Protein AF-F2UJ84-F1 (afdb_monomer)

Secondary structure (DSSP, 8-state):
---------GGGS---S--GGGSPTT--EEEEEEEEEEETTEEEEEEEEEEEEESSEEEEEESSTTSPEEEEEGGGEEEEEEEEETTTTEEEEEEEES-EEEE-GGG-----EEE--SS-EEEEEEESSS-HHHHHHHHHHHHHHHTT--HHHHHHHHHHHHHHHHHHPPP-GGG----------TTSSTTSTT--

Radius of gyration: 22.19 Å; Cα contacts (8 Å, |Δi|>4): 294; chains: 1; bounding box: 46×63×64 Å

Solvent-accessible surface area (backbone atoms only — not comparable to full-atom values): 11654 Å² total; per-residue (Å²): 135,85,80,78,78,76,68,81,68,77,84,70,62,82,78,64,86,75,53,80,85,76,50,65,86,94,56,48,79,76,52,74,43,52,25,34,40,26,46,73,97,37,73,90,59,61,44,54,26,34,39,37,43,38,64,60,30,45,32,38,40,45,70,53,46,79,45,43,29,40,35,36,39,32,71,42,44,76,51,79,42,84,37,74,42,79,90,77,72,44,51,21,35,33,41,31,25,47,38,37,35,40,37,46,42,66,71,40,96,62,86,70,45,76,46,67,57,96,57,70,47,51,36,37,38,29,48,74,83,56,58,50,81,68,53,49,59,56,52,49,55,43,31,57,36,42,51,99,52,54,71,70,57,24,52,54,47,49,50,52,54,48,51,56,52,57,73,69,60,76,87,60,76,86,72,63,67,86,78,71,80,78,77,78,73,88,71,72,71,77,69,63,79,77,74,124

Foldseek 3Di:
DDDPPPPPPPVPPLPQLDDPVPDPPPKDWQDKFWKWKAWVVRNVDTFTFMWIDILQWIWTGGPDLQFFIKTGGLLFWPDKAWDADPVVRFTWIKIWGQWMWTHCRNPDHDDIDIDGDPGITIMTMGTDPDHNVVVRVSSVQSSVLNPPDDPVSSVVSSVVSVVVSVVPDDDDPVPDDPPDDPPPPPPDPVVVVPPD

InterPro domains:
  IPR057496 FAN-like, N-terminal PH domain [PF25400] (10-157)

pLDDT: mean 84.5, std 18.0, range [31.81, 97.62]

Mean predicted aligned error: 10.02 Å

Structure (mmCIF, N/CA/C/O backbone):
data_AF-F2UJ84-F1
#
_entry.id   AF-F2UJ84-F1
#
loop_
_atom_site.group_PDB
_atom_site.id
_atom_site.type_symbol
_atom_site.label_atom_id
_atom_site.label_alt_id
_atom_site.label_comp_id
_atom_site.label_asym_id
_atom_site.label_entity_id
_atom_site.label_seq_id
_atom_site.pdbx_PDB_ins_code
_atom_site.Cartn_x
_atom_site.Cartn_y
_atom_site.Cartn_z
_atom_site.occupancy
_atom_site.B_iso_or_equiv
_atom_site.auth_seq_id
_atom_site.auth_comp_id
_atom_site.auth_asym_id
_atom_site.auth_atom_id
_atom_site.pdbx_PDB_model_num
ATOM 1 N N . MET A 1 1 ? -6.111 -29.209 -46.367 1.00 35.00 1 MET A N 1
ATOM 2 C CA . MET A 1 1 ? -5.655 -27.851 -46.009 1.00 35.00 1 MET A CA 1
ATOM 3 C C . MET A 1 1 ? -6.206 -27.536 -44.634 1.00 35.00 1 MET A C 1
ATOM 5 O O . MET A 1 1 ? -7.414 -27.594 -44.452 1.00 35.00 1 MET A O 1
ATOM 9 N N . ALA A 1 2 ? -5.310 -27.391 -43.661 1.00 32.34 2 ALA A N 1
ATOM 10 C CA . ALA A 1 2 ? -5.631 -27.344 -42.242 1.00 32.34 2 ALA A CA 1
ATOM 11 C C . ALA A 1 2 ? -6.245 -25.988 -41.875 1.00 32.34 2 ALA A C 1
ATOM 13 O O . ALA A 1 2 ? -5.565 -24.965 -41.910 1.00 32.34 2 ALA A O 1
ATOM 14 N N . PHE A 1 3 ? -7.529 -25.999 -41.522 1.00 31.81 3 PHE A N 1
ATOM 15 C CA . PHE A 1 3 ? -8.123 -24.932 -40.732 1.00 31.81 3 PHE A CA 1
ATOM 16 C C . PHE A 1 3 ? -7.475 -25.006 -39.350 1.00 31.81 3 PHE A C 1
ATOM 18 O O . PHE A 1 3 ? -7.691 -25.951 -38.595 1.00 31.81 3 PHE A O 1
ATOM 25 N N . LEU A 1 4 ? -6.589 -24.052 -39.073 1.00 34.50 4 LEU A N 1
ATOM 26 C CA . LEU A 1 4 ? -6.082 -23.802 -37.735 1.00 34.50 4 LEU A CA 1
ATOM 27 C C . LEU A 1 4 ? -7.265 -23.328 -36.892 1.00 34.50 4 LEU A C 1
ATOM 29 O O . LEU A 1 4 ? -7.582 -22.138 -36.879 1.00 34.50 4 LEU A O 1
ATOM 33 N N . ASP A 1 5 ? -7.908 -24.267 -36.202 1.00 34.06 5 ASP A N 1
ATOM 34 C CA . ASP A 1 5 ? -8.710 -23.975 -35.023 1.00 34.06 5 ASP A CA 1
ATOM 35 C C . ASP A 1 5 ? -7.794 -23.239 -34.042 1.00 34.06 5 ASP A C 1
ATOM 37 O O . ASP A 1 5 ? -6.987 -23.835 -33.322 1.00 34.06 5 ASP A O 1
ATOM 41 N N . ARG A 1 6 ? -7.873 -21.905 -34.053 1.00 35.75 6 ARG A N 1
ATOM 42 C CA . ARG A 1 6 ? -7.381 -21.082 -32.955 1.00 35.75 6 ARG A CA 1
ATOM 43 C C . ARG A 1 6 ? -8.235 -21.434 -31.746 1.00 35.75 6 ARG A C 1
ATOM 45 O O . ARG A 1 6 ? -9.264 -20.816 -31.497 1.00 35.75 6 ARG A O 1
ATOM 52 N N . VAL A 1 7 ? -7.786 -22.437 -30.998 1.00 40.66 7 VAL A N 1
ATOM 53 C CA . VAL A 1 7 ? -8.097 -22.560 -29.576 1.00 40.66 7 VAL A CA 1
ATOM 54 C C . VAL A 1 7 ? -7.829 -21.179 -28.969 1.00 40.66 7 VAL A C 1
ATOM 56 O O . VAL A 1 7 ? -6.725 -20.661 -29.175 1.00 40.66 7 VAL A O 1
ATOM 59 N N . PRO A 1 8 ? -8.800 -20.545 -28.287 1.00 36.53 8 PRO A N 1
ATOM 60 C CA . PRO A 1 8 ? -8.544 -19.307 -27.574 1.00 36.53 8 PRO A CA 1
ATOM 61 C C . PRO A 1 8 ? -7.382 -19.565 -26.624 1.00 36.53 8 PRO A C 1
ATOM 63 O O . PRO A 1 8 ? -7.443 -20.434 -25.753 1.00 36.53 8 PRO A O 1
ATOM 66 N N . ASP A 1 9 ? -6.275 -18.872 -26.857 1.00 35.00 9 ASP A N 1
ATOM 67 C CA . ASP A 1 9 ? -5.093 -18.993 -26.032 1.00 35.00 9 ASP A CA 1
ATOM 68 C C . ASP A 1 9 ? -5.412 -18.391 -24.659 1.00 35.00 9 ASP A C 1
ATOM 70 O O . ASP A 1 9 ? -5.239 -17.196 -24.424 1.00 35.00 9 ASP A O 1
ATOM 74 N N . HIS A 1 10 ? -5.891 -19.219 -23.726 1.00 43.78 10 HIS A N 1
ATOM 75 C CA . HIS A 1 10 ? -6.105 -18.839 -22.324 1.00 43.78 10 HIS A CA 1
ATOM 76 C C . HIS A 1 10 ? -4.801 -18.407 -21.615 1.00 43.78 10 HIS A C 1
ATOM 78 O O . HIS A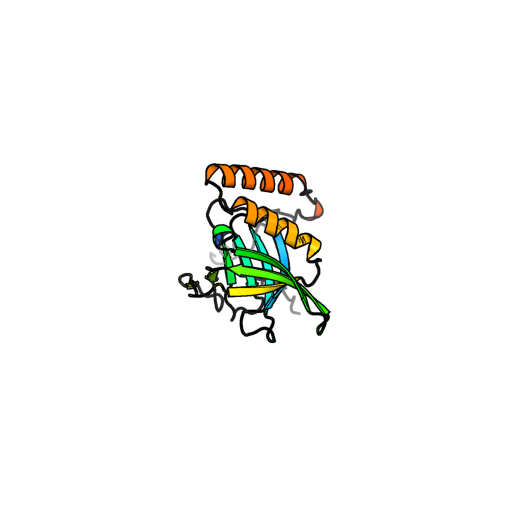 1 10 ? -4.825 -18.067 -20.435 1.00 43.78 10 HIS A O 1
ATOM 84 N N . ARG A 1 11 ? -3.659 -18.375 -22.318 1.00 39.44 11 ARG A N 1
ATOM 85 C CA . ARG A 1 11 ? -2.368 -17.875 -21.826 1.00 39.44 11 ARG A CA 1
ATOM 86 C C . ARG A 1 11 ? -2.263 -16.343 -21.795 1.00 39.44 11 ARG A C 1
ATOM 88 O O . ARG A 1 11 ? -1.230 -15.836 -21.373 1.00 39.44 11 ARG A O 1
ATOM 95 N N . ASN A 1 12 ? -3.305 -15.605 -22.198 1.00 36.16 12 ASN A N 1
ATOM 96 C CA . ASN A 1 12 ? -3.322 -14.132 -22.195 1.00 36.16 12 ASN A CA 1
ATOM 97 C C . ASN A 1 12 ? -4.310 -13.476 -21.215 1.00 36.16 12 ASN A C 1
ATOM 99 O O . ASN A 1 12 ? -4.516 -12.264 -21.266 1.00 36.16 12 ASN A O 1
ATOM 103 N N . LEU A 1 13 ? -4.859 -14.217 -20.249 1.00 44.28 13 LEU A N 1
ATOM 104 C CA . LEU A 1 13 ? -5.284 -13.577 -19.005 1.00 44.28 13 LEU A CA 1
ATOM 105 C C . LEU A 1 13 ? -4.006 -13.337 -18.209 1.00 44.28 13 LEU A C 1
ATOM 107 O O . LEU A 1 13 ? -3.402 -14.290 -17.730 1.00 44.28 13 LEU A O 1
ATOM 111 N N . ARG A 1 14 ? -3.557 -12.081 -18.108 1.00 49.41 14 ARG A N 1
ATOM 112 C CA . ARG A 1 14 ? -2.489 -11.678 -17.182 1.00 49.41 14 ARG A CA 1
ATOM 113 C C . ARG A 1 14 ? -2.872 -12.181 -15.788 1.00 49.41 14 ARG A C 1
ATOM 115 O O . ARG A 1 14 ? -3.638 -11.518 -15.094 1.00 49.41 14 ARG A O 1
ATOM 122 N N . THR A 1 15 ? -2.398 -13.363 -15.402 1.00 60.00 15 THR A N 1
ATOM 123 C CA . THR A 1 15 ? -2.727 -14.022 -14.138 1.00 60.00 15 THR A CA 1
ATOM 124 C C . THR A 1 15 ? -2.080 -13.236 -13.010 1.00 60.00 15 THR A C 1
ATOM 126 O O . THR A 1 15 ? -0.964 -13.523 -12.577 1.00 60.00 15 THR A O 1
ATOM 129 N N . GLN A 1 16 ? -2.760 -12.178 -12.570 1.00 71.88 16 GLN A N 1
ATOM 130 C CA . GLN A 1 16 ? -2.444 -11.506 -11.319 1.00 71.88 16 GLN A CA 1
ATOM 131 C C . GLN A 1 16 ? -2.571 -12.543 -10.206 1.00 71.88 16 GLN A C 1
ATOM 133 O O . GLN A 1 16 ? -3.539 -13.307 -10.166 1.00 71.88 16 GLN A O 1
ATOM 138 N N . ARG A 1 17 ? -1.563 -12.625 -9.333 1.00 88.19 17 ARG A N 1
ATOM 139 C CA . ARG A 1 17 ? -1.594 -13.594 -8.231 1.00 88.19 17 ARG A CA 1
ATOM 140 C C . ARG A 1 17 ? -2.524 -13.118 -7.132 1.00 88.19 17 ARG A C 1
ATOM 142 O O . ARG A 1 17 ? -3.083 -13.956 -6.420 1.00 88.19 17 ARG A O 1
ATOM 149 N N . PHE A 1 18 ? -2.666 -11.806 -6.980 1.00 88.12 18 PHE A N 1
ATOM 150 C CA . PHE A 1 18 ? -3.635 -11.223 -6.076 1.00 88.12 18 PHE A CA 1
ATOM 151 C C . PHE A 1 18 ? -5.071 -11.574 -6.488 1.00 88.12 18 PHE A C 1
ATOM 153 O O . PHE A 1 18 ? -5.459 -11.447 -7.645 1.00 88.12 18 PHE A O 1
ATOM 160 N N . SER A 1 19 ? -5.865 -11.990 -5.507 1.00 87.50 19 SER A N 1
ATOM 161 C CA . SER A 1 19 ? -7.304 -12.209 -5.617 1.00 87.50 19 SER A CA 1
ATOM 162 C C . SER A 1 19 ? -7.959 -11.578 -4.396 1.00 87.50 19 SER A C 1
ATOM 164 O O . SER A 1 19 ? -7.352 -11.565 -3.326 1.00 87.50 19 SER A O 1
ATOM 166 N N . LEU A 1 20 ? -9.204 -11.115 -4.530 1.00 88.75 20 LEU A N 1
ATOM 167 C CA . LEU A 1 20 ? -9.989 -10.597 -3.403 1.00 88.75 20 LEU A CA 1
ATOM 168 C C . LEU A 1 20 ? -10.155 -11.636 -2.281 1.00 88.75 20 LEU A C 1
ATOM 170 O O . LEU A 1 20 ? -10.323 -11.268 -1.128 1.00 88.75 20 LEU A O 1
ATOM 174 N N . LEU A 1 21 ? -9.999 -12.926 -2.595 1.00 87.62 21 LEU A N 1
ATOM 175 C CA . LEU A 1 21 ? -9.989 -14.021 -1.619 1.00 87.62 21 LEU A CA 1
ATOM 176 C C . LEU A 1 21 ? -8.787 -13.995 -0.659 1.00 87.62 21 LEU A C 1
ATOM 178 O O . LEU A 1 21 ? -8.762 -14.749 0.308 1.00 87.62 21 LEU A O 1
ATOM 182 N N . LEU A 1 22 ? -7.763 -13.186 -0.947 1.00 86.62 22 LEU A N 1
ATOM 183 C CA . LEU A 1 22 ? -6.615 -12.986 -0.059 1.00 86.62 22 LEU A CA 1
ATOM 184 C C . LEU A 1 22 ? -6.858 -11.882 0.974 1.00 86.62 22 LEU A C 1
ATOM 186 O O . LEU A 1 22 ? -6.044 -11.725 1.884 1.00 86.62 22 LEU A O 1
ATOM 190 N N . LEU A 1 23 ? -7.928 -11.100 0.820 1.00 88.56 23 LEU A N 1
ATOM 191 C CA . LEU A 1 23 ? -8.281 -10.061 1.773 1.00 88.56 23 LEU A CA 1
ATOM 192 C C . LEU A 1 23 ? -9.041 -10.647 2.972 1.00 88.56 23 LEU A C 1
ATOM 194 O O . LEU A 1 23 ? -9.660 -11.709 2.855 1.00 88.56 23 LEU A O 1
ATOM 198 N N . PRO A 1 24 ? -9.008 -9.968 4.133 1.00 84.50 24 PRO A N 1
ATOM 199 C CA . PRO A 1 24 ? -9.914 -10.274 5.232 1.00 84.50 24 PRO A CA 1
ATOM 200 C C . PRO A 1 24 ? -11.382 -10.248 4.787 1.00 84.50 24 PRO A C 1
ATOM 202 O O . PRO A 1 24 ? -11.744 -9.572 3.824 1.00 84.50 24 PRO A O 1
ATOM 205 N N . HIS A 1 25 ? -12.235 -10.979 5.510 1.00 80.69 25 HIS A N 1
ATOM 206 C CA . HIS A 1 25 ? -13.677 -10.940 5.270 1.00 80.69 25 HIS A CA 1
ATOM 207 C C . HIS A 1 25 ? -14.201 -9.503 5.384 1.00 80.69 25 HIS A C 1
ATOM 209 O O . HIS A 1 25 ? -13.733 -8.748 6.237 1.00 80.69 25 HIS A O 1
ATOM 215 N N . ASP A 1 26 ? -15.138 -9.150 4.506 1.00 82.12 26 ASP A N 1
ATOM 216 C CA . ASP A 1 26 ? -15.744 -7.817 4.397 1.00 82.12 26 ASP A CA 1
ATOM 217 C C . ASP A 1 26 ? -14.764 -6.656 4.144 1.00 82.12 26 ASP A C 1
ATOM 219 O O . ASP A 1 26 ? -15.121 -5.490 4.317 1.00 82.12 26 ASP A O 1
ATOM 223 N N . ASP A 1 27 ? -13.531 -6.938 3.711 1.00 91.19 27 ASP A N 1
ATOM 224 C CA . ASP A 1 27 ? -12.603 -5.883 3.319 1.00 91.19 27 ASP A CA 1
ATOM 225 C C . ASP A 1 27 ? -12.948 -5.326 1.931 1.00 91.19 27 ASP A C 1
ATOM 227 O O . ASP A 1 27 ? -13.427 -6.027 1.035 1.00 91.19 27 ASP A O 1
ATOM 231 N N . VAL A 1 28 ? -12.669 -4.040 1.742 1.00 93.50 28 VAL A N 1
ATOM 232 C CA . VAL A 1 28 ? -12.980 -3.323 0.506 1.00 93.50 28 VAL A CA 1
ATOM 233 C C . VAL A 1 28 ? -11.696 -3.091 -0.269 1.00 93.50 28 VAL A C 1
ATOM 235 O O . VAL A 1 28 ? -10.756 -2.476 0.230 1.00 93.50 28 VAL A O 1
ATOM 238 N N . TYR A 1 29 ? -11.672 -3.551 -1.516 1.00 94.81 29 TYR A N 1
ATOM 239 C CA . TYR A 1 29 ? -10.660 -3.172 -2.495 1.00 94.81 29 TYR A CA 1
ATOM 240 C C . TYR A 1 29 ? -11.091 -1.885 -3.210 1.00 94.81 29 TYR A C 1
ATOM 242 O O . TYR A 1 29 ? -12.221 -1.803 -3.690 1.00 94.81 29 TYR A O 1
ATOM 250 N N . PHE A 1 30 ? -10.196 -0.897 -3.285 1.00 93.50 30 PHE A N 1
ATOM 251 C CA . PHE A 1 30 ? -10.470 0.398 -3.915 1.00 93.50 30 PHE A CA 1
ATOM 252 C C . PHE A 1 30 ? -9.904 0.476 -5.332 1.00 93.50 30 PHE A C 1
ATOM 254 O O . PHE A 1 30 ? -10.625 0.710 -6.294 1.00 93.50 30 PHE A O 1
ATOM 261 N N . GLU A 1 31 ? -8.589 0.321 -5.465 1.00 92.25 31 GLU A N 1
ATOM 262 C CA . GLU A 1 31 ? -7.879 0.632 -6.706 1.00 92.25 31 GLU A CA 1
ATOM 263 C C . GLU A 1 31 ? -6.471 0.031 -6.710 1.00 92.25 31 GLU A C 1
ATOM 265 O O . GLU A 1 31 ? -5.990 -0.508 -5.704 1.00 92.25 31 GLU A O 1
ATOM 270 N N . ASP A 1 32 ? -5.806 0.072 -7.864 1.00 93.88 32 ASP A N 1
ATOM 271 C CA . ASP A 1 32 ? -4.432 -0.381 -7.998 1.00 93.88 32 ASP A CA 1
ATOM 272 C C . ASP A 1 32 ? -3.544 0.489 -8.883 1.00 93.88 32 ASP A C 1
ATOM 274 O O . ASP A 1 32 ? -3.978 1.151 -9.818 1.00 93.88 32 ASP A O 1
ATOM 278 N N . TYR A 1 33 ? -2.247 0.433 -8.587 1.00 95.06 33 TYR A N 1
ATOM 279 C CA . TYR A 1 33 ? -1.225 1.235 -9.246 1.00 95.06 33 TYR A CA 1
ATOM 280 C C . TYR A 1 33 ? -0.025 0.364 -9.588 1.00 95.06 33 TYR A C 1
ATOM 282 O O . TYR A 1 33 ? 0.431 -0.421 -8.758 1.00 95.06 33 TYR A O 1
ATOM 290 N N . SER A 1 34 ? 0.515 0.494 -10.798 1.00 95.25 34 SER A N 1
ATOM 291 C CA . SER A 1 34 ? 1.833 -0.074 -11.109 1.00 95.25 34 SER A CA 1
ATOM 292 C C . SER A 1 34 ? 2.899 0.705 -10.347 1.00 95.25 34 SER A C 1
ATOM 294 O O . SER A 1 34 ? 2.866 1.937 -10.347 1.00 95.25 34 SER A O 1
ATOM 296 N N . ALA A 1 35 ? 3.813 0.005 -9.681 1.00 96.19 35 ALA A N 1
ATOM 297 C CA . ALA A 1 35 ? 4.846 0.632 -8.871 1.00 96.19 35 ALA A CA 1
ATOM 298 C C . ALA A 1 3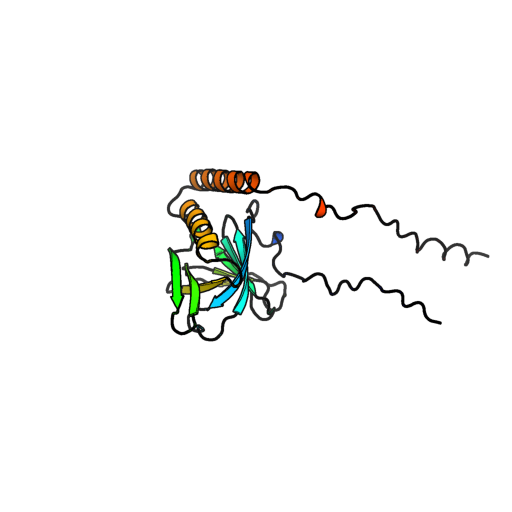5 ? 6.073 -0.266 -8.700 1.00 96.19 35 ALA A C 1
ATOM 300 O O . ALA A 1 35 ? 5.987 -1.492 -8.782 1.00 96.19 35 ALA A O 1
ATOM 301 N N . ASN A 1 36 ? 7.192 0.366 -8.366 1.00 96.62 36 ASN A N 1
ATOM 302 C CA . ASN A 1 36 ? 8.397 -0.299 -7.893 1.00 96.62 36 ASN A CA 1
ATOM 303 C C . ASN A 1 36 ? 8.452 -0.254 -6.365 1.00 96.62 36 ASN A C 1
ATOM 305 O O . ASN A 1 36 ? 8.253 0.811 -5.778 1.00 96.62 36 ASN A O 1
ATOM 309 N N . MET A 1 37 ? 8.743 -1.388 -5.727 1.00 97.25 37 MET A N 1
ATOM 310 C CA . MET A 1 37 ? 8.976 -1.481 -4.286 1.00 97.25 37 MET A CA 1
ATOM 311 C C . MET A 1 37 ? 10.472 -1.603 -3.988 1.00 97.25 37 MET A C 1
ATOM 313 O O . MET A 1 37 ? 11.157 -2.462 -4.541 1.00 97.25 37 MET A O 1
ATOM 317 N N . TYR A 1 38 ? 10.946 -0.802 -3.041 1.00 96.38 38 TYR A N 1
ATOM 318 C CA . TYR A 1 38 ? 12.302 -0.804 -2.507 1.00 96.38 38 TYR A CA 1
ATOM 319 C C . TYR A 1 38 ? 12.258 -1.325 -1.073 1.00 96.38 38 TYR A C 1
ATOM 321 O O . TYR A 1 38 ? 11.595 -0.749 -0.203 1.00 96.38 38 TYR A O 1
ATOM 329 N N . ARG A 1 39 ? 12.930 -2.452 -0.834 1.00 94.75 39 ARG A N 1
ATOM 330 C CA . ARG A 1 39 ? 12.954 -3.115 0.476 1.00 94.75 39 ARG A CA 1
ATOM 331 C C . ARG A 1 39 ? 14.055 -2.516 1.355 1.00 94.75 39 ARG A C 1
ATOM 333 O O . ARG A 1 39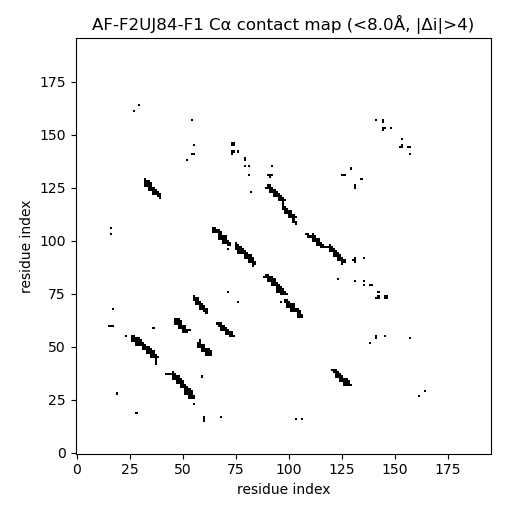 ? 15.090 -2.110 0.820 1.00 94.75 39 ARG A O 1
ATOM 340 N N . PRO A 1 40 ? 13.889 -2.524 2.689 1.00 92.31 40 PRO A N 1
ATOM 341 C CA . PRO A 1 40 ? 14.952 -2.106 3.597 1.00 92.31 40 PRO A CA 1
ATOM 342 C C . PRO A 1 40 ? 16.221 -2.932 3.339 1.00 92.31 40 PRO A C 1
ATOM 344 O O . PRO A 1 40 ? 16.164 -4.159 3.278 1.00 92.31 40 PRO A O 1
ATOM 347 N N . GLY A 1 41 ? 17.355 -2.256 3.147 1.00 90.62 41 GLY A N 1
ATOM 348 C CA . GLY A 1 41 ? 18.647 -2.889 2.845 1.00 90.62 41 GLY A CA 1
ATOM 349 C C . GLY A 1 41 ? 18.858 -3.317 1.385 1.00 90.62 41 GLY A C 1
ATOM 350 O O . GLY A 1 41 ? 19.973 -3.684 1.035 1.00 90.62 41 GLY A O 1
ATOM 351 N N . HIS A 1 42 ? 17.839 -3.225 0.522 1.00 91.62 42 HIS A N 1
ATOM 352 C CA . HIS A 1 42 ? 17.908 -3.577 -0.905 1.00 91.62 42 HIS A CA 1
ATOM 353 C C . HIS A 1 42 ? 17.375 -2.433 -1.784 1.00 91.62 42 HIS A C 1
ATOM 355 O O . HIS A 1 42 ? 16.555 -2.633 -2.678 1.00 91.62 42 HIS A O 1
ATOM 361 N N . GLU A 1 43 ? 17.820 -1.206 -1.512 1.00 87.25 43 GLU A N 1
ATOM 362 C CA . GLU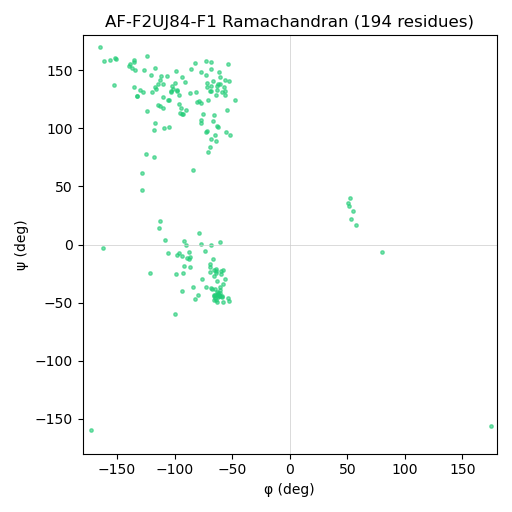 A 1 43 ? 17.344 0.004 -2.205 1.00 87.25 43 GLU A CA 1
ATOM 363 C C . GLU A 1 43 ? 17.797 0.087 -3.675 1.00 87.25 43 GLU A C 1
ATOM 365 O O . GLU A 1 43 ? 17.230 0.844 -4.454 1.00 87.25 43 GLU A O 1
ATOM 370 N N . GLN A 1 44 ? 18.798 -0.698 -4.078 1.00 88.06 44 GLN A N 1
ATOM 371 C CA . GLN A 1 44 ? 19.304 -0.731 -5.457 1.00 88.06 44 GLN A CA 1
ATOM 372 C C . GLN A 1 44 ? 18.576 -1.751 -6.345 1.00 88.06 44 GLN A C 1
ATOM 374 O O . GLN A 1 44 ? 18.735 -1.726 -7.562 1.00 88.06 44 GLN A O 1
ATOM 379 N N . GLU A 1 45 ? 17.764 -2.630 -5.752 1.00 91.94 45 GLU A N 1
ATOM 380 C CA . GLU A 1 45 ? 17.076 -3.729 -6.437 1.00 91.94 45 GLU A CA 1
ATOM 381 C C . GLU A 1 45 ? 15.554 -3.542 -6.326 1.00 91.94 45 GLU A C 1
ATOM 383 O O . GLU A 1 45 ? 14.899 -4.210 -5.512 1.00 91.94 45 GLU A O 1
ATOM 388 N N . PRO A 1 46 ? 14.966 -2.601 -7.093 1.00 94.88 46 PRO A N 1
ATOM 389 C CA . PRO A 1 46 ? 13.527 -2.406 -7.095 1.00 94.88 46 PRO A CA 1
ATOM 390 C C . PRO A 1 46 ? 12.809 -3.649 -7.606 1.00 94.88 46 PRO A C 1
ATOM 392 O O . PRO A 1 46 ? 13.161 -4.219 -8.638 1.00 94.88 46 PRO A O 1
ATOM 395 N N . ILE A 1 47 ? 11.737 -4.017 -6.916 1.00 96.75 47 ILE A N 1
ATOM 396 C CA . ILE A 1 47 ? 10.824 -5.060 -7.369 1.00 96.75 47 ILE A CA 1
ATOM 397 C C . ILE A 1 47 ? 9.677 -4.380 -8.113 1.00 96.75 47 ILE A C 1
ATOM 399 O O . ILE A 1 47 ? 8.932 -3.608 -7.512 1.00 96.75 47 ILE A O 1
ATOM 403 N N . GLU A 1 48 ? 9.519 -4.675 -9.404 1.00 96.62 48 GLU A N 1
ATOM 404 C CA . GLU A 1 48 ? 8.366 -4.225 -10.194 1.00 96.62 48 GLU A CA 1
ATOM 405 C C . GLU A 1 48 ? 7.108 -4.997 -9.765 1.00 96.62 48 GLU A C 1
ATOM 407 O O . GLU A 1 48 ? 7.120 -6.225 -9.619 1.00 96.62 48 GLU A O 1
ATOM 412 N N . GLY A 1 49 ? 5.992 -4.296 -9.588 1.00 95.81 49 GLY A N 1
ATOM 413 C CA . GLY A 1 49 ? 4.730 -4.922 -9.224 1.00 95.81 49 GLY A CA 1
ATOM 414 C C . GLY A 1 49 ? 3.551 -3.966 -9.252 1.00 95.81 49 GLY A C 1
ATOM 415 O O . GLY A 1 49 ? 3.564 -2.923 -9.910 1.00 95.81 49 GLY A O 1
ATOM 416 N N . ARG A 1 50 ? 2.490 -4.353 -8.544 1.00 95.94 50 ARG A N 1
ATOM 417 C CA . ARG A 1 50 ? 1.277 -3.546 -8.406 1.00 95.94 50 ARG A CA 1
ATOM 418 C C . ARG A 1 50 ? 0.914 -3.368 -6.941 1.00 95.94 50 ARG A C 1
ATOM 420 O O . ARG A 1 50 ? 0.843 -4.336 -6.190 1.00 95.94 50 ARG A O 1
ATOM 427 N N . ILE A 1 51 ? 0.643 -2.130 -6.561 1.00 96.62 51 ILE A N 1
ATOM 428 C CA . ILE A 1 51 ? 0.049 -1.766 -5.279 1.00 96.62 51 ILE A CA 1
ATOM 429 C C . ILE A 1 51 ? -1.460 -1.961 -5.393 1.00 96.62 51 ILE A C 1
ATOM 431 O O . ILE A 1 51 ? -2.061 -1.483 -6.350 1.00 96.62 51 ILE A O 1
ATOM 435 N N . LYS A 1 52 ? -2.070 -2.633 -4.423 1.00 96.38 52 LYS A N 1
ATOM 436 C CA . LYS A 1 52 ? -3.515 -2.775 -4.247 1.00 96.38 52 LYS A CA 1
ATOM 437 C C . LYS A 1 52 ? -3.908 -2.023 -2.982 1.00 96.38 52 LYS A C 1
ATOM 439 O O . LYS A 1 52 ? -3.422 -2.337 -1.891 1.00 96.38 52 LYS A O 1
ATOM 444 N N . VAL A 1 53 ? -4.769 -1.027 -3.133 1.00 96.25 53 VAL A N 1
ATOM 445 C CA . VAL A 1 53 ? -5.262 -0.214 -2.022 1.00 96.25 53 VAL A CA 1
ATOM 446 C C . VAL A 1 53 ? -6.528 -0.864 -1.479 1.00 96.25 53 VAL A C 1
ATOM 448 O O . VAL A 1 53 ? -7.526 -0.954 -2.193 1.00 96.25 53 VAL A O 1
ATOM 451 N N . CYS A 1 54 ? -6.481 -1.329 -0.230 1.00 96.19 54 CYS A N 1
ATOM 452 C CA . CYS A 1 54 ? -7.608 -1.973 0.448 1.00 96.19 54 CYS A CA 1
ATOM 453 C C . CYS A 1 54 ? -7.927 -1.249 1.764 1.00 96.19 54 CYS A C 1
ATOM 455 O O . CYS A 1 54 ? -7.096 -0.492 2.280 1.00 96.19 54 CYS A O 1
ATOM 457 N N . ALA A 1 55 ? -9.125 -1.459 2.312 1.00 95.81 55 ALA A N 1
ATOM 458 C CA . ALA A 1 55 ? -9.570 -0.741 3.503 1.00 95.81 55 ALA A CA 1
ATOM 459 C C . ALA A 1 55 ? -8.782 -1.136 4.746 1.00 95.81 55 ALA A C 1
ATOM 461 O O . ALA A 1 55 ? -8.471 -0.261 5.549 1.00 95.81 55 ALA A O 1
ATOM 462 N N . SER A 1 56 ? -8.421 -2.413 4.893 1.00 94.69 56 SER A N 1
ATOM 463 C CA . SER A 1 56 ? -7.667 -2.912 6.050 1.00 94.69 56 SER A CA 1
ATOM 464 C C . SER A 1 56 ? -6.145 -2.929 5.869 1.00 94.69 56 SER A C 1
ATOM 466 O O . SER A 1 56 ? -5.399 -2.871 6.854 1.00 94.69 56 SER A O 1
ATOM 468 N N . CYS A 1 57 ? -5.662 -2.985 4.627 1.00 95.56 57 CYS A N 1
ATOM 469 C CA . CYS A 1 57 ? -4.242 -3.127 4.325 1.00 95.56 57 CYS A CA 1
ATOM 470 C C . CYS A 1 57 ? -3.830 -2.506 2.984 1.00 95.56 57 CYS A C 1
ATOM 472 O O . CYS A 1 57 ? -4.634 -2.288 2.077 1.00 95.56 57 CYS A O 1
ATOM 474 N N . LEU A 1 58 ? -2.530 -2.255 2.849 1.00 97.12 58 LEU A N 1
ATOM 475 C CA . LEU A 1 58 ? -1.875 -2.042 1.565 1.00 97.12 58 LEU A CA 1
ATOM 476 C C . LEU A 1 58 ? -1.259 -3.364 1.110 1.00 97.12 58 LEU A C 1
ATOM 478 O O . LEU A 1 58 ? -0.496 -3.966 1.863 1.00 97.12 58 LEU A O 1
ATOM 482 N N . VAL A 1 59 ? -1.536 -3.808 -0.113 1.00 97.44 59 VAL A N 1
ATOM 483 C CA . VAL A 1 59 ? -0.932 -5.032 -0.660 1.00 97.44 59 VAL A CA 1
ATOM 484 C C . VAL A 1 59 ? -0.027 -4.672 -1.830 1.00 97.44 59 VAL A C 1
ATOM 486 O O . VAL A 1 59 ? -0.382 -3.852 -2.667 1.00 97.44 59 VAL A O 1
ATOM 489 N N . PHE A 1 60 ? 1.143 -5.289 -1.910 1.00 97.44 60 PHE A N 1
ATOM 490 C CA . PHE A 1 60 ? 2.020 -5.240 -3.069 1.00 97.44 60 PHE A CA 1
ATOM 491 C C . PHE A 1 60 ? 2.118 -6.635 -3.694 1.00 97.44 60 PHE A C 1
ATOM 493 O O . PHE A 1 60 ? 2.536 -7.581 -3.026 1.00 97.44 60 PHE A O 1
ATOM 500 N N . ASP A 1 61 ? 1.725 -6.760 -4.963 1.00 96.19 61 ASP A N 1
ATOM 501 C CA . ASP A 1 61 ? 1.833 -7.979 -5.776 1.00 96.19 61 ASP A CA 1
ATOM 502 C C . ASP A 1 61 ? 2.989 -7.819 -6.779 1.00 96.19 61 ASP A C 1
ATOM 504 O O . ASP A 1 61 ? 2.829 -7.118 -7.787 1.00 96.19 61 ASP A O 1
ATOM 508 N N . PRO A 1 62 ? 4.166 -8.416 -6.510 1.00 96.19 62 PRO A N 1
ATOM 509 C CA . PRO A 1 62 ? 5.274 -8.417 -7.453 1.00 96.19 62 PRO A CA 1
ATOM 510 C C . PRO A 1 62 ? 4.913 -9.099 -8.768 1.00 96.19 62 PRO A C 1
ATOM 512 O O . PRO A 1 62 ? 4.239 -10.134 -8.785 1.00 96.19 62 PRO A O 1
ATOM 515 N N . LYS A 1 63 ? 5.457 -8.565 -9.860 1.00 93.50 63 LYS A N 1
ATOM 516 C CA . LYS A 1 63 ? 5.350 -9.156 -11.195 1.00 93.50 63 LYS A CA 1
ATOM 517 C C . LYS A 1 63 ? 6.119 -10.474 -11.301 1.00 93.50 63 LYS A C 1
ATOM 519 O O . LYS A 1 63 ? 5.626 -11.403 -11.934 1.00 93.50 63 LYS A O 1
ATOM 524 N N . ASP A 1 64 ? 7.290 -10.565 -10.666 1.00 92.50 64 ASP A N 1
ATOM 525 C CA . ASP A 1 64 ? 8.029 -11.824 -10.535 1.00 92.50 64 ASP A CA 1
ATOM 526 C C . ASP A 1 64 ? 7.417 -12.693 -9.426 1.00 9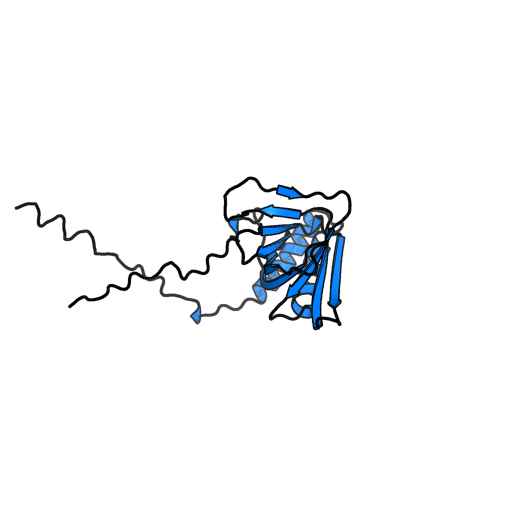2.50 64 ASP A C 1
ATOM 528 O O . ASP A 1 64 ? 7.310 -12.292 -8.263 1.00 92.50 64 ASP A O 1
ATOM 532 N N . TYR A 1 65 ? 7.033 -13.913 -9.793 1.00 89.88 65 TYR A N 1
ATOM 533 C CA . TYR A 1 65 ? 6.428 -14.884 -8.892 1.00 89.88 65 TYR A CA 1
ATOM 534 C C . TYR A 1 65 ? 7.400 -15.427 -7.845 1.00 89.88 65 TYR A C 1
ATOM 536 O O . TYR A 1 65 ? 6.937 -15.908 -6.811 1.00 89.88 65 TYR A O 1
ATOM 544 N N . ASN A 1 66 ? 8.712 -15.309 -8.059 1.00 90.81 66 ASN A N 1
ATOM 545 C CA . ASN A 1 66 ? 9.714 -15.670 -7.056 1.00 90.81 66 ASN A CA 1
ATOM 546 C C . ASN A 1 66 ? 9.652 -14.769 -5.818 1.00 90.81 66 ASN A C 1
ATOM 548 O O . ASN A 1 66 ? 10.070 -15.184 -4.744 1.00 90.81 66 ASN A O 1
ATOM 552 N N . HIS A 1 67 ? 9.092 -13.562 -5.935 1.00 93.81 67 HIS A N 1
ATOM 553 C CA . HIS A 1 67 ? 8.857 -12.694 -4.788 1.00 93.81 67 HIS A CA 1
ATOM 554 C C . HIS A 1 67 ? 7.464 -12.932 -4.189 1.00 93.81 67 HIS A C 1
ATOM 556 O O . HIS A 1 67 ? 6.490 -13.081 -4.936 1.00 93.81 67 HIS A O 1
ATOM 562 N N . PRO A 1 68 ? 7.316 -12.942 -2.852 1.00 95.25 68 PRO A N 1
ATOM 563 C CA . PRO A 1 68 ? 6.010 -13.066 -2.219 1.00 95.25 68 PRO A CA 1
ATOM 564 C C . PRO A 1 68 ? 5.156 -11.816 -2.454 1.00 95.25 68 PRO A C 1
ATOM 566 O O . PRO A 1 68 ? 5.667 -10.720 -2.647 1.00 95.25 68 PRO A O 1
ATOM 569 N N . ILE A 1 69 ? 3.840 -11.969 -2.364 1.00 95.81 69 ILE A N 1
ATOM 570 C CA . ILE A 1 69 ? 2.924 -10.848 -2.155 1.00 95.81 69 ILE A CA 1
ATOM 571 C C . ILE A 1 69 ? 3.153 -10.318 -0.738 1.00 95.81 69 ILE A C 1
ATOM 573 O O . ILE A 1 69 ? 3.171 -11.103 0.213 1.00 95.81 69 ILE A O 1
ATOM 577 N N . TYR A 1 70 ? 3.294 -9.004 -0.598 1.00 97.06 70 TYR A N 1
ATOM 578 C CA . TYR A 1 70 ? 3.451 -8.331 0.689 1.00 97.06 70 TYR A CA 1
ATOM 579 C C . TYR A 1 70 ? 2.131 -7.672 1.080 1.00 97.06 70 TYR A C 1
ATOM 581 O O . TYR A 1 70 ? 1.546 -6.960 0.272 1.00 97.06 70 TYR A O 1
ATOM 589 N N . SER A 1 71 ? 1.660 -7.883 2.306 1.00 96.94 71 SER A N 1
ATOM 590 C CA . SER A 1 71 ? 0.504 -7.179 2.870 1.00 96.94 71 SER A CA 1
ATOM 591 C C . SER A 1 71 ? 0.913 -6.413 4.117 1.00 96.94 71 SER A C 1
ATOM 593 O O . SER A 1 71 ? 1.568 -6.960 5.004 1.00 96.94 71 SER A O 1
ATOM 595 N N . PHE A 1 72 ? 0.525 -5.144 4.170 1.00 97.44 72 PHE A N 1
ATOM 596 C CA . PHE A 1 72 ? 0.844 -4.192 5.224 1.00 97.44 72 PHE A CA 1
ATOM 597 C C . PHE A 1 72 ? -0.466 -3.736 5.881 1.00 97.44 72 PHE A C 1
ATOM 599 O O . PHE A 1 72 ? -1.161 -2.883 5.322 1.00 97.44 72 PHE A O 1
ATOM 606 N N . PRO A 1 73 ? -0.856 -4.308 7.034 1.00 96.12 73 PRO A N 1
ATOM 607 C CA . PRO A 1 73 ? -2.070 -3.898 7.737 1.00 96.12 73 PRO A CA 1
ATOM 608 C C . PRO A 1 73 ? -1.968 -2.448 8.218 1.00 96.12 73 PRO A C 1
ATOM 610 O O . PRO A 1 73 ? -1.020 -2.109 8.924 1.00 96.12 73 PRO A O 1
ATOM 613 N N . HIS A 1 74 ? -2.962 -1.607 7.918 1.00 96.00 74 HIS A N 1
ATOM 614 C CA . HIS A 1 74 ? -2.933 -0.178 8.281 1.00 96.00 74 HIS A CA 1
ATOM 615 C C . HIS A 1 74 ? -2.790 0.050 9.788 1.00 96.00 74 HIS A C 1
ATOM 617 O O . HIS A 1 74 ? -2.086 0.962 10.209 1.00 96.00 74 HIS A O 1
ATOM 623 N N . LYS A 1 75 ? -3.375 -0.836 10.605 1.00 94.25 75 LYS A N 1
ATOM 624 C CA . LYS A 1 75 ? -3.255 -0.830 12.075 1.00 94.25 75 LYS A CA 1
ATOM 625 C C . LYS A 1 75 ? -1.819 -0.978 12.603 1.00 94.25 75 LYS A C 1
ATOM 627 O O . LYS A 1 75 ? -1.551 -0.646 13.755 1.00 94.25 75 LYS A O 1
ATOM 632 N N . ASP A 1 76 ? -0.923 -1.552 11.800 1.00 95.44 76 ASP A N 1
ATOM 633 C CA . ASP A 1 76 ? 0.464 -1.830 12.180 1.00 95.44 76 ASP A CA 1
ATOM 634 C C . ASP A 1 76 ? 1.462 -0.860 11.529 1.00 95.44 76 ASP A C 1
ATOM 636 O O . ASP A 1 76 ? 2.646 -0.849 11.885 1.00 95.44 76 ASP A O 1
ATOM 640 N N . ILE A 1 77 ? 0.982 -0.022 10.609 1.00 96.88 77 ILE A N 1
ATOM 641 C CA . ILE A 1 77 ? 1.761 1.055 10.010 1.00 96.88 77 ILE A CA 1
ATOM 642 C C . ILE A 1 77 ? 1.959 2.151 11.054 1.00 96.88 77 ILE A C 1
ATOM 644 O O . ILE A 1 77 ? 1.067 2.475 11.833 1.00 96.88 77 ILE A O 1
ATOM 648 N N . GLN A 1 78 ? 3.163 2.705 11.091 1.00 95.88 78 GLN A N 1
ATOM 649 C CA . GLN A 1 78 ? 3.519 3.816 11.962 1.00 95.88 78 GLN A CA 1
ATOM 650 C C . GLN A 1 78 ? 3.351 5.148 11.252 1.00 95.88 78 GLN A C 1
ATOM 652 O O . GLN A 1 78 ? 2.869 6.088 11.877 1.00 95.88 78 GLN A O 1
ATOM 657 N N . ASP A 1 79 ? 3.726 5.223 9.973 1.00 95.31 79 ASP A N 1
ATOM 658 C CA . ASP A 1 79 ? 3.651 6.457 9.198 1.00 95.31 79 ASP A CA 1
ATOM 659 C C . ASP A 1 79 ? 3.698 6.218 7.679 1.00 95.31 79 ASP A C 1
ATOM 661 O O . ASP A 1 79 ? 4.228 5.201 7.212 1.00 95.31 79 ASP A O 1
ATOM 665 N N . TYR A 1 80 ? 3.184 7.203 6.938 1.00 96.38 80 TYR A N 1
ATOM 666 C CA . TYR A 1 80 ? 3.245 7.341 5.485 1.00 96.38 80 TYR A CA 1
ATOM 667 C C . TYR A 1 80 ? 3.867 8.696 5.118 1.00 96.38 80 TYR A C 1
ATOM 669 O O . TYR A 1 80 ? 3.256 9.744 5.337 1.00 96.38 80 TYR A O 1
ATOM 677 N N . THR A 1 81 ? 5.043 8.682 4.485 1.00 95.31 81 THR A N 1
ATOM 678 C CA . THR A 1 81 ? 5.783 9.903 4.112 1.00 95.31 81 THR A CA 1
ATOM 679 C C . THR A 1 81 ? 6.018 9.995 2.614 1.00 95.31 81 THR A C 1
ATOM 681 O O . THR A 1 81 ? 6.244 8.987 1.949 1.00 95.31 81 THR A O 1
ATOM 684 N N . SER A 1 82 ? 6.009 11.208 2.061 1.00 94.50 82 SER A N 1
ATOM 685 C CA . SER A 1 82 ? 6.478 11.432 0.692 1.00 94.50 82 SER A CA 1
ATOM 686 C C . SER A 1 82 ? 7.981 11.180 0.601 1.00 94.50 82 SER A C 1
ATOM 688 O O . SER A 1 82 ? 8.741 11.587 1.481 1.00 94.50 82 SER A O 1
ATOM 690 N N . TRP A 1 83 ? 8.421 10.572 -0.490 1.00 93.12 83 TRP A N 1
ATOM 691 C CA . TRP A 1 83 ? 9.822 10.288 -0.751 1.00 93.12 83 TRP A CA 1
ATOM 692 C C . TRP A 1 83 ? 10.202 10.763 -2.149 1.00 93.12 83 TRP A C 1
ATOM 694 O O . TRP A 1 83 ? 9.502 10.499 -3.125 1.00 93.12 83 TRP A O 1
ATOM 704 N N . VAL A 1 84 ? 11.326 11.467 -2.231 1.00 91.75 84 VAL A N 1
ATOM 705 C CA . VAL A 1 84 ? 11.942 11.890 -3.486 1.00 91.75 84 VAL A CA 1
ATOM 706 C C . VAL A 1 84 ? 13.424 11.554 -3.401 1.00 91.75 84 VAL A C 1
ATOM 708 O O . VAL A 1 84 ? 14.090 11.923 -2.433 1.00 91.75 84 VAL A O 1
ATOM 711 N N . ASP A 1 85 ? 13.931 10.845 -4.401 1.00 88.25 85 ASP A N 1
ATOM 712 C CA . ASP A 1 85 ? 15.356 10.640 -4.625 1.00 88.25 85 ASP A CA 1
ATOM 713 C C . ASP A 1 85 ? 15.785 11.428 -5.863 1.00 88.25 85 ASP A C 1
ATOM 715 O O . ASP A 1 85 ? 15.599 11.004 -7.008 1.00 88.25 85 ASP A O 1
ATOM 719 N N . SER A 1 86 ? 16.387 12.591 -5.616 1.00 87.12 86 SER A N 1
ATOM 720 C CA . SER A 1 86 ? 16.863 13.495 -6.661 1.00 87.12 86 SER A CA 1
ATOM 721 C C . SER A 1 86 ? 17.981 12.898 -7.515 1.00 87.12 86 SER A C 1
ATOM 723 O O . SER A 1 86 ? 18.177 13.354 -8.637 1.00 87.12 86 SER A O 1
ATOM 725 N N . ARG A 1 87 ? 18.729 11.899 -7.020 1.00 84.38 87 ARG A N 1
ATOM 726 C CA . ARG A 1 87 ? 19.860 11.316 -7.766 1.00 84.38 87 ARG A CA 1
ATOM 727 C C . ARG A 1 87 ? 19.386 10.463 -8.932 1.00 84.38 87 ARG A C 1
ATOM 729 O O . ARG A 1 87 ? 20.003 10.476 -9.991 1.00 84.38 87 ARG A O 1
ATOM 736 N N . HIS A 1 88 ? 18.283 9.754 -8.730 1.00 82.00 88 HIS A N 1
ATOM 737 C CA . HIS A 1 88 ? 17.702 8.849 -9.718 1.00 82.00 88 HIS A CA 1
ATOM 738 C C . HIS A 1 88 ? 16.395 9.389 -10.314 1.00 82.00 88 HIS A C 1
ATOM 740 O O . HIS A 1 88 ? 15.756 8.701 -11.105 1.00 82.00 88 HIS A O 1
ATOM 746 N N . ASN A 1 89 ? 16.003 10.614 -9.943 1.00 85.75 89 ASN A N 1
ATOM 747 C CA . ASN A 1 89 ? 14.735 11.242 -10.316 1.00 85.75 89 ASN A CA 1
ATOM 748 C C . ASN A 1 89 ? 13.518 10.351 -10.000 1.00 85.75 89 ASN A C 1
ATOM 750 O O . ASN A 1 89 ? 12.574 10.242 -10.782 1.00 85.75 89 ASN A O 1
ATOM 754 N N . ILE A 1 90 ? 13.567 9.677 -8.849 1.00 88.56 90 ILE A N 1
ATOM 755 C CA . ILE A 1 90 ? 12.509 8.783 -8.381 1.00 88.56 90 ILE A CA 1
ATOM 756 C C . ILE A 1 90 ? 11.647 9.559 -7.391 1.00 88.56 90 ILE A C 1
ATOM 758 O O . ILE A 1 90 ? 12.158 10.195 -6.471 1.00 88.56 90 ILE A O 1
ATOM 762 N N . SER A 1 91 ? 10.330 9.486 -7.554 1.00 91.81 91 SER A N 1
ATOM 763 C CA . SER A 1 91 ? 9.376 10.026 -6.587 1.00 91.81 91 SER A CA 1
ATOM 764 C C . SER A 1 91 ? 8.378 8.955 -6.168 1.00 91.81 91 SER A C 1
ATOM 766 O O . SER A 1 91 ? 8.092 8.012 -6.912 1.00 91.81 91 SER A O 1
ATOM 768 N N . GLY A 1 92 ? 7.885 9.066 -4.943 1.00 94.81 92 GLY A N 1
ATOM 769 C CA . GLY A 1 92 ? 7.090 8.019 -4.335 1.00 94.81 92 GLY A CA 1
ATOM 770 C C . GLY A 1 92 ? 6.735 8.314 -2.889 1.00 94.81 92 GLY A C 1
ATOM 771 O O . GLY A 1 92 ? 6.711 9.467 -2.455 1.00 94.81 92 GLY A O 1
ATOM 772 N N . PHE A 1 93 ? 6.459 7.261 -2.133 1.00 96.19 93 PHE A N 1
ATOM 773 C CA . PHE A 1 93 ? 6.201 7.337 -0.702 1.00 96.19 93 PHE A CA 1
ATOM 774 C C . PHE A 1 93 ? 6.951 6.237 0.044 1.00 96.19 93 PHE A C 1
ATOM 776 O O . PHE A 1 93 ? 7.330 5.217 -0.530 1.00 96.19 93 PHE A O 1
ATOM 783 N N . LYS A 1 94 ? 7.158 6.443 1.339 1.00 96.94 94 LYS A N 1
ATOM 784 C CA . LYS A 1 94 ? 7.664 5.442 2.271 1.00 96.94 94 LYS A CA 1
ATOM 785 C C . LYS A 1 94 ? 6.574 5.081 3.268 1.00 96.94 94 LYS A C 1
ATOM 787 O O . LYS A 1 94 ? 5.841 5.957 3.726 1.00 96.94 94 LYS A O 1
ATOM 792 N N . LEU A 1 95 ? 6.498 3.801 3.611 1.00 96.94 95 LEU A N 1
ATOM 793 C CA . LEU A 1 95 ? 5.718 3.311 4.742 1.00 96.94 95 LEU A CA 1
ATOM 794 C C . LEU A 1 95 ? 6.660 2.676 5.755 1.00 96.94 95 LEU A C 1
ATOM 796 O O . LEU A 1 95 ? 7.544 1.905 5.379 1.00 96.94 95 LEU A O 1
ATOM 800 N N . THR A 1 96 ? 6.457 2.984 7.030 1.00 97.56 96 THR A N 1
ATOM 801 C CA . 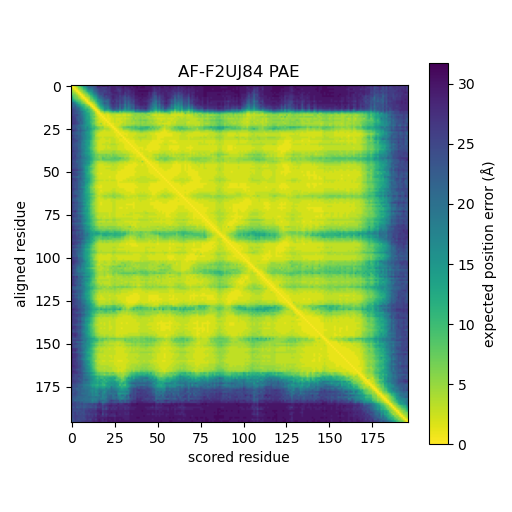THR A 1 96 ? 7.178 2.345 8.135 1.00 97.56 96 THR A CA 1
ATOM 802 C C . THR A 1 96 ? 6.208 1.466 8.902 1.00 97.56 96 THR A C 1
ATOM 804 O O . THR A 1 96 ? 5.148 1.933 9.307 1.00 97.56 96 THR A O 1
ATOM 807 N N . THR A 1 97 ? 6.545 0.195 9.105 1.00 97.44 97 THR A N 1
ATOM 808 C CA . THR A 1 97 ? 5.669 -0.772 9.778 1.00 97.44 97 THR A CA 1
ATOM 809 C C . THR A 1 97 ? 6.438 -1.647 10.764 1.00 97.44 97 THR A C 1
ATOM 811 O O . THR A 1 97 ? 7.622 -1.929 10.582 1.00 97.44 97 THR A O 1
ATOM 814 N N . LYS A 1 98 ? 5.743 -2.118 11.802 1.00 96.19 98 LYS A N 1
ATOM 815 C CA . LYS A 1 98 ? 6.230 -3.157 12.729 1.00 96.19 98 LYS A CA 1
ATOM 816 C C . LYS A 1 98 ? 5.803 -4.572 12.326 1.00 96.19 98 LYS A C 1
ATOM 818 O O . LYS A 1 98 ? 6.230 -5.539 12.952 1.00 96.19 98 LYS A O 1
ATOM 823 N N . HIS A 1 99 ? 4.911 -4.696 11.344 1.00 96.38 99 HIS A N 1
ATOM 824 C CA . HIS A 1 99 ? 4.349 -5.977 10.935 1.00 96.38 99 HIS A CA 1
ATOM 825 C C . HIS A 1 99 ? 3.927 -5.971 9.464 1.00 96.38 99 HIS A C 1
ATOM 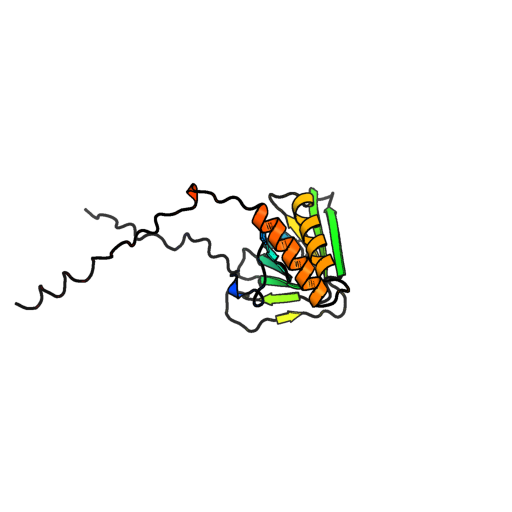827 O O . HIS A 1 99 ? 3.323 -5.017 8.969 1.00 96.38 99 HIS A O 1
ATOM 833 N N . TYR A 1 100 ? 4.240 -7.058 8.767 1.00 97.25 100 TYR A N 1
ATOM 834 C CA . TYR A 1 100 ? 3.766 -7.316 7.414 1.00 97.25 100 TYR A CA 1
ATOM 835 C C . TYR A 1 100 ? 3.671 -8.821 7.166 1.00 97.25 100 TYR A C 1
ATOM 837 O O . TYR A 1 100 ? 4.310 -9.623 7.847 1.00 97.25 100 TYR A O 1
ATOM 845 N N . THR A 1 101 ? 2.879 -9.213 6.176 1.00 96.56 101 THR A N 1
ATOM 846 C CA . THR A 1 101 ? 2.640 -10.619 5.842 1.00 96.56 101 THR A CA 1
ATOM 847 C C . THR A 1 101 ? 3.161 -10.919 4.441 1.00 96.56 101 THR A C 1
ATOM 849 O O . THR A 1 101 ? 2.886 -10.167 3.507 1.00 96.56 101 THR A O 1
ATOM 852 N N . LYS A 1 102 ? 3.885 -12.030 4.280 1.00 95.69 102 LYS A N 1
ATOM 853 C CA . LYS A 1 102 ? 4.318 -12.572 2.985 1.00 95.69 102 LYS A CA 1
ATOM 854 C C . LYS A 1 102 ? 3.424 -13.743 2.578 1.00 95.69 102 LYS A C 1
ATOM 856 O O . LYS A 1 102 ? 3.154 -14.641 3.382 1.00 95.69 102 LYS A O 1
ATOM 861 N N . MET A 1 103 ? 2.977 -13.748 1.326 1.00 93.69 103 MET A N 1
ATOM 862 C CA . MET A 1 103 ? 2.025 -14.729 0.792 1.00 93.69 103 MET A CA 1
ATOM 863 C C . MET A 1 103 ? 2.403 -15.174 -0.626 1.00 93.69 103 MET A C 1
ATOM 865 O O . MET A 1 103 ? 3.022 -14.423 -1.371 1.00 93.69 103 MET A O 1
ATOM 869 N N . LYS A 1 104 ? 1.974 -16.377 -1.032 1.00 89.44 104 LYS A N 1
ATOM 870 C CA . LYS A 1 104 ? 2.031 -16.875 -2.426 1.00 89.44 104 LYS A CA 1
ATOM 871 C C . LYS A 1 104 ? 3.398 -16.755 -3.129 1.00 89.44 104 LYS A C 1
ATOM 873 O O . LYS A 1 104 ? 3.456 -16.508 -4.338 1.00 89.44 104 LYS A O 1
ATOM 878 N N . GLU A 1 105 ? 4.494 -16.939 -2.400 1.00 89.56 105 GLU A N 1
ATOM 879 C CA . GLU A 1 105 ? 5.832 -17.049 -2.993 1.00 89.56 105 GLU A CA 1
ATOM 880 C C . GLU A 1 105 ? 5.897 -18.246 -3.955 1.00 89.56 105 GLU A C 1
ATOM 882 O O . GLU A 1 105 ? 5.303 -19.296 -3.687 1.00 89.56 105 GLU A O 1
ATOM 887 N N . ALA A 1 106 ? 6.546 -18.066 -5.107 1.00 86.50 106 ALA A N 1
ATOM 888 C CA . ALA A 1 106 ? 6.550 -19.009 -6.229 1.00 86.50 106 ALA A CA 1
ATOM 889 C C . ALA A 1 106 ? 5.138 -19.416 -6.710 1.00 86.50 106 ALA A C 1
ATOM 891 O O . ALA A 1 106 ? 4.955 -20.467 -7.319 1.00 86.50 106 ALA A O 1
ATOM 892 N N . ASN A 1 107 ? 4.122 -18.591 -6.414 1.00 85.06 107 ASN A N 1
ATOM 893 C CA . ASN A 1 107 ? 2.703 -18.879 -6.639 1.00 85.06 107 ASN A CA 1
ATOM 894 C C . ASN A 1 107 ? 2.218 -20.193 -5.981 1.00 85.06 107 ASN A C 1
ATOM 896 O O . ASN A 1 107 ? 1.274 -20.824 -6.454 1.00 85.06 107 ASN A O 1
ATOM 900 N N . LEU A 1 108 ? 2.847 -20.604 -4.876 1.00 85.88 108 LEU A N 1
ATOM 901 C CA . LEU A 1 108 ? 2.487 -21.815 -4.141 1.00 85.88 108 LEU A CA 1
ATOM 902 C C . LEU A 1 108 ? 1.513 -21.511 -2.999 1.00 85.88 108 LEU A C 1
ATOM 904 O O . LEU A 1 108 ? 1.623 -20.497 -2.307 1.00 85.88 108 LEU A O 1
ATOM 908 N N . VAL A 1 109 ? 0.579 -22.433 -2.760 1.00 84.94 109 VAL A N 1
ATOM 909 C CA . VAL A 1 109 ? -0.297 -22.392 -1.583 1.00 84.94 109 VAL A CA 1
ATOM 910 C C . VAL A 1 109 ? 0.509 -22.862 -0.375 1.00 84.94 109 VAL A C 1
ATOM 912 O O . VAL A 1 109 ? 0.802 -24.047 -0.227 1.00 84.94 109 VAL A O 1
ATOM 915 N N . ARG A 1 110 ? 0.912 -21.913 0.469 1.00 86.62 110 ARG A N 1
ATOM 916 C CA . ARG A 1 110 ? 1.652 -22.141 1.716 1.00 86.62 110 ARG A CA 1
ATOM 917 C C . ARG A 1 110 ? 1.056 -21.285 2.835 1.00 86.62 110 ARG A C 1
ATOM 919 O O . ARG A 1 110 ? 0.438 -20.259 2.529 1.00 86.62 110 ARG A O 1
ATOM 926 N N . PRO A 1 111 ? 1.252 -21.666 4.110 1.00 88.81 111 PRO A N 1
ATOM 927 C CA . PRO A 1 111 ? 0.897 -20.810 5.233 1.00 88.81 111 PRO A CA 1
ATOM 928 C C . PRO A 1 111 ? 1.521 -19.422 5.086 1.00 88.81 111 PRO A C 1
ATOM 930 O O . PRO A 1 111 ? 2.659 -19.283 4.632 1.00 88.81 111 PRO A O 1
ATOM 933 N N . TRP A 1 112 ? 0.763 -18.399 5.462 1.00 91.50 112 TRP A N 1
ATOM 934 C CA . TRP A 1 112 ? 1.229 -17.020 5.405 1.00 91.50 112 TRP A CA 1
ATOM 935 C C . TRP A 1 112 ? 2.339 -16.790 6.429 1.00 91.50 112 TRP A C 1
ATOM 937 O O . TRP A 1 112 ? 2.232 -17.219 7.580 1.00 91.50 112 TRP A O 1
ATOM 947 N N . GLN A 1 113 ? 3.395 -16.093 6.019 1.00 93.75 113 GLN A N 1
ATOM 948 C CA . GLN A 1 113 ? 4.507 -15.761 6.905 1.00 93.75 113 GLN A CA 1
ATOM 949 C C . GLN A 1 113 ? 4.272 -14.363 7.471 1.00 93.75 113 GLN A C 1
ATOM 951 O O . GLN A 1 113 ? 4.269 -13.383 6.728 1.00 93.75 113 GLN A O 1
ATOM 956 N N . ASN A 1 114 ? 4.040 -14.274 8.779 1.00 94.94 114 ASN A N 1
ATOM 957 C CA . ASN A 1 114 ? 3.848 -13.003 9.470 1.00 94.94 114 ASN A CA 1
ATOM 958 C C . ASN A 1 114 ? 5.183 -12.530 10.040 1.00 94.94 114 ASN A C 1
ATOM 960 O O . ASN A 1 114 ? 5.722 -13.143 10.960 1.00 94.94 114 ASN A O 1
ATOM 964 N N . GLU A 1 115 ? 5.700 -11.438 9.495 1.00 96.38 115 GLU A N 1
ATOM 965 C CA . GLU A 1 115 ? 6.995 -10.872 9.846 1.00 96.38 115 GLU A CA 1
ATOM 966 C C . GLU A 1 115 ? 6.807 -9.761 10.873 1.00 96.38 115 GLU A C 1
ATOM 968 O O . GLU A 1 115 ? 6.105 -8.779 10.623 1.00 96.38 115 GLU A O 1
ATOM 973 N N . ARG A 1 116 ? 7.439 -9.913 12.040 1.00 96.12 116 ARG A N 1
ATOM 974 C CA . ARG A 1 116 ? 7.445 -8.920 13.124 1.00 96.12 116 ARG A CA 1
ATOM 975 C C . ARG A 1 116 ? 8.888 -8.587 13.497 1.00 96.12 116 ARG A C 1
ATOM 977 O O . ARG A 1 116 ? 9.404 -9.145 14.466 1.00 96.12 116 ARG A O 1
ATOM 984 N N . PRO A 1 117 ? 9.568 -7.752 12.697 1.00 92.56 117 PRO A N 1
ATOM 985 C CA . PRO A 1 117 ? 10.945 -7.373 12.975 1.00 92.56 117 PRO A CA 1
ATOM 986 C C . PRO A 1 117 ? 11.051 -6.642 14.322 1.00 92.56 117 PRO A C 1
ATOM 988 O O . PRO A 1 117 ? 10.125 -5.949 14.745 1.00 92.56 117 PRO A O 1
ATOM 991 N N . SER A 1 118 ? 12.191 -6.801 15.002 1.00 92.50 118 SER A N 1
ATOM 992 C CA . SER A 1 118 ? 12.460 -6.154 16.296 1.00 92.50 118 SER A CA 1
ATOM 993 C C . SER A 1 118 ? 12.484 -4.628 16.194 1.00 92.50 118 SER A C 1
ATOM 995 O O . SER A 1 118 ? 12.092 -3.937 17.133 1.00 92.50 118 SER A O 1
ATOM 997 N N . THR A 1 119 ? 12.913 -4.106 15.046 1.00 94.69 119 THR A N 1
ATOM 998 C CA . THR A 1 119 ? 12.856 -2.690 14.693 1.00 94.69 119 THR A CA 1
ATOM 999 C C . THR A 1 119 ? 11.849 -2.463 13.563 1.00 94.69 119 THR A C 1
ATOM 1001 O O . THR A 1 119 ? 11.723 -3.309 12.672 1.00 94.69 119 THR A O 1
ATOM 1004 N N . PRO A 1 120 ? 11.123 -1.328 13.559 1.00 96.00 120 PRO A N 1
ATOM 1005 C CA . PRO A 1 120 ? 10.239 -0.984 12.454 1.00 96.00 120 PRO A CA 1
ATOM 1006 C C . PRO A 1 120 ? 11.002 -0.935 11.129 1.00 96.00 120 PRO A C 1
ATOM 1008 O O . PRO A 1 120 ? 12.095 -0.374 11.048 1.00 96.00 120 PRO A O 1
ATOM 1011 N N . GLN A 1 121 ? 10.417 -1.522 10.090 1.00 96.88 121 GLN A N 1
ATOM 1012 C CA . GLN A 1 121 ? 10.993 -1.560 8.753 1.00 96.88 121 GLN A CA 1
ATOM 1013 C C . GLN A 1 121 ? 10.325 -0.531 7.852 1.00 96.88 121 GLN A C 1
ATOM 1015 O O . GLN A 1 121 ? 9.099 -0.409 7.837 1.00 96.88 121 GLN A O 1
ATOM 1020 N N . THR A 1 122 ? 11.143 0.176 7.074 1.00 97.44 122 THR A N 1
ATOM 1021 C CA . THR A 1 122 ? 10.684 1.162 6.097 1.00 97.44 122 THR A CA 1
ATOM 1022 C C . THR A 1 122 ? 10.799 0.597 4.688 1.00 97.44 122 THR A C 1
ATOM 1024 O O . THR A 1 122 ? 11.877 0.192 4.258 1.00 97.44 122 THR A O 1
ATOM 1027 N N . PHE A 1 123 ? 9.684 0.603 3.966 1.00 97.62 123 PHE A N 1
ATOM 1028 C CA . PHE A 1 123 ? 9.593 0.230 2.558 1.00 97.62 123 PHE A CA 1
ATOM 1029 C C . PHE A 1 123 ? 9.313 1.485 1.741 1.00 97.62 123 PHE A C 1
ATOM 1031 O O . PHE A 1 123 ? 8.497 2.311 2.154 1.00 97.62 123 PHE A O 1
ATOM 1038 N N . ALA A 1 124 ? 9.964 1.630 0.589 1.00 96.75 124 ALA A N 1
ATOM 1039 C CA . ALA A 1 124 ? 9.686 2.720 -0.341 1.00 96.75 124 ALA A CA 1
ATOM 1040 C C . ALA A 1 124 ? 8.930 2.197 -1.563 1.00 96.75 124 ALA A C 1
ATOM 1042 O O . ALA A 1 124 ? 9.166 1.083 -2.025 1.00 96.75 124 ALA A O 1
ATOM 1043 N N . PHE A 1 125 ? 8.033 3.013 -2.097 1.00 96.94 125 PHE A N 1
ATOM 1044 C CA . PHE A 1 125 ? 7.218 2.698 -3.258 1.00 96.94 125 PHE A CA 1
ATOM 1045 C C . PHE A 1 125 ? 7.260 3.865 -4.227 1.00 96.94 125 PHE A C 1
ATOM 1047 O O . PHE A 1 125 ? 6.969 4.993 -3.837 1.00 96.94 125 PHE A O 1
ATOM 1054 N N . SER A 1 126 ? 7.577 3.592 -5.488 1.00 95.69 126 SER A N 1
ATOM 1055 C CA . SER A 1 126 ? 7.532 4.575 -6.570 1.00 95.69 126 SER A CA 1
ATOM 1056 C C . SER A 1 126 ? 6.491 4.153 -7.609 1.00 95.69 126 SER A C 1
ATOM 1058 O O . SER A 1 126 ? 6.731 3.193 -8.347 1.00 95.69 126 SER A O 1
ATOM 1060 N N . PRO A 1 127 ? 5.315 4.805 -7.646 1.00 95.06 127 PRO A N 1
ATOM 1061 C CA . PRO A 1 127 ? 4.320 4.572 -8.686 1.00 95.06 127 PRO A CA 1
ATOM 1062 C C . PRO A 1 127 ? 4.861 4.934 -10.077 1.00 95.06 127 PRO A C 1
ATOM 1064 O O . PRO A 1 127 ? 5.529 5.948 -10.247 1.00 95.06 127 PRO A O 1
ATOM 1067 N N . THR A 1 128 ? 4.575 4.101 -11.079 1.00 91.69 128 THR A N 1
ATOM 1068 C CA . THR A 1 128 ? 5.153 4.234 -12.430 1.00 91.69 128 THR A CA 1
ATOM 1069 C C . THR A 1 128 ? 4.389 5.218 -13.315 1.00 91.69 128 THR A C 1
ATOM 1071 O O . THR A 1 128 ? 4.995 5.908 -14.127 1.00 91.69 128 THR A O 1
ATOM 1074 N N . PHE A 1 129 ? 3.059 5.257 -13.189 1.00 86.88 129 PHE A N 1
ATOM 1075 C CA . PHE A 1 129 ? 2.185 6.035 -14.082 1.00 86.88 129 PHE A CA 1
ATOM 1076 C C . PHE A 1 129 ? 1.325 7.071 -13.358 1.00 86.88 129 PHE A C 1
ATOM 1078 O O . PHE A 1 129 ? 0.908 8.042 -13.977 1.00 86.88 129 PHE A O 1
ATOM 1085 N N . ALA A 1 130 ? 1.057 6.862 -12.069 1.00 83.50 130 ALA A N 1
ATOM 1086 C CA . ALA A 1 130 ? 0.299 7.793 -11.243 1.00 83.50 130 ALA A CA 1
ATOM 1087 C C . ALA A 1 130 ? 1.250 8.658 -10.419 1.00 83.50 130 ALA A C 1
ATOM 1089 O O . ALA A 1 130 ? 2.329 8.213 -10.026 1.00 83.50 130 ALA A O 1
ATOM 1090 N N . GLY A 1 131 ? 0.847 9.888 -10.119 1.00 81.00 131 GLY A N 1
ATOM 1091 C CA . GLY A 1 131 ? 1.604 10.721 -9.197 1.00 81.00 131 GLY A CA 1
ATOM 1092 C C . GLY A 1 131 ? 1.445 10.247 -7.751 1.00 81.00 131 GLY A C 1
ATOM 1093 O O . GLY A 1 131 ? 0.365 9.841 -7.328 1.00 81.00 131 GLY A O 1
ATOM 1094 N N . CYS A 1 132 ? 2.497 10.382 -6.936 1.00 87.25 132 CYS A N 1
ATOM 1095 C CA . CYS A 1 132 ? 2.404 10.117 -5.492 1.00 87.25 132 CYS A CA 1
ATOM 1096 C C . CYS A 1 132 ? 1.303 10.959 -4.809 1.00 87.25 132 CYS A C 1
ATOM 1098 O O . CYS A 1 132 ? 0.672 10.508 -3.858 1.00 87.25 132 CYS A O 1
ATOM 1100 N N . HIS A 1 133 ? 1.027 12.154 -5.335 1.00 86.44 133 HIS A N 1
ATOM 1101 C CA . HIS A 1 133 ? -0.018 13.051 -4.842 1.00 86.44 133 HIS A CA 1
ATOM 1102 C C . HIS A 1 133 ? -1.448 12.498 -4.987 1.00 86.44 133 HIS A C 1
ATOM 1104 O O . HIS A 1 133 ? -2.329 12.952 -4.265 1.00 86.44 133 HIS A O 1
ATOM 1110 N N . GLU A 1 134 ? -1.686 11.531 -5.877 1.00 87.00 134 GLU A N 1
ATOM 1111 C CA . GLU A 1 134 ? -2.996 10.883 -6.039 1.00 87.00 134 GLU A CA 1
ATOM 1112 C C . GLU A 1 134 ? -3.181 9.773 -4.996 1.00 87.00 134 GLU A C 1
ATOM 1114 O O . GLU A 1 134 ? -4.194 9.705 -4.301 1.00 87.00 134 GLU A O 1
ATOM 1119 N N . LEU A 1 135 ? -2.154 8.935 -4.836 1.00 92.12 135 LEU A N 1
ATOM 1120 C CA . LEU A 1 135 ? -2.195 7.745 -3.989 1.00 92.12 135 LEU A CA 1
ATOM 1121 C C . LEU A 1 135 ? -1.998 8.063 -2.497 1.00 92.12 135 LEU A C 1
ATOM 1123 O O . LEU A 1 135 ? -2.694 7.513 -1.641 1.00 92.12 135 LEU A O 1
ATOM 1127 N N . LEU A 1 136 ? -1.043 8.930 -2.157 1.00 94.38 136 LEU A N 1
ATOM 1128 C CA . LEU A 1 136 ? -0.632 9.154 -0.768 1.00 94.38 136 LEU A CA 1
ATOM 1129 C C . LEU A 1 136 ? -1.764 9.686 0.131 1.00 94.38 136 LEU A C 1
ATOM 1131 O O . LEU A 1 136 ? -1.929 9.131 1.221 1.00 94.38 136 LEU A O 1
ATOM 1135 N N . PRO A 1 137 ? -2.596 10.666 -0.286 1.00 94.56 137 PRO A N 1
ATOM 1136 C CA . PRO A 1 137 ? -3.711 11.133 0.540 1.00 94.56 137 PRO A CA 1
ATOM 1137 C C . PRO A 1 137 ? -4.718 10.025 0.851 1.00 94.56 137 PRO A C 1
ATOM 1139 O O . PRO A 1 137 ? -5.232 9.947 1.968 1.00 94.56 137 PRO A O 1
ATOM 1142 N N . ARG A 1 138 ? -4.969 9.126 -0.111 1.00 93.75 138 ARG A N 1
ATOM 1143 C CA . ARG A 1 138 ? -5.846 7.968 0.086 1.00 93.75 138 ARG A CA 1
ATOM 1144 C C . ARG A 1 138 ? -5.268 7.004 1.119 1.00 93.75 138 ARG A C 1
ATOM 1146 O O . ARG A 1 138 ? -5.992 6.567 2.013 1.00 93.75 138 ARG A O 1
ATOM 1153 N N . LEU A 1 139 ? -3.975 6.692 1.025 1.00 96.31 139 LEU A N 1
ATOM 1154 C CA . LEU A 1 139 ? -3.297 5.826 1.994 1.00 96.31 139 LEU A CA 1
ATOM 1155 C C . LEU A 1 139 ? -3.298 6.431 3.398 1.00 96.31 139 LEU A C 1
ATOM 1157 O O . LEU A 1 139 ? -3.605 5.736 4.362 1.00 96.31 139 LEU A O 1
ATOM 1161 N N . GLN A 1 140 ? -3.028 7.731 3.507 1.00 96.19 140 GLN A N 1
ATOM 1162 C CA . GLN A 1 140 ? -3.079 8.454 4.775 1.00 96.19 140 GLN A CA 1
ATOM 1163 C C . GLN A 1 140 ? -4.492 8.451 5.366 1.00 96.19 140 GLN A C 1
ATOM 1165 O O . GLN A 1 140 ? -4.648 8.190 6.555 1.00 96.19 140 GLN A O 1
ATOM 1170 N N . GLN A 1 141 ? -5.532 8.665 4.552 1.00 95.75 141 GLN A N 1
ATOM 1171 C CA . GLN A 1 141 ? -6.924 8.597 5.004 1.00 95.75 141 GLN A CA 1
ATOM 1172 C C . GLN A 1 141 ? -7.270 7.222 5.597 1.00 95.75 141 GLN A C 1
ATOM 1174 O O . GLN A 1 141 ? -7.887 7.151 6.660 1.00 95.75 141 GLN A O 1
ATOM 1179 N N . LEU A 1 142 ? -6.858 6.140 4.931 1.00 96.38 142 LEU A N 1
ATOM 1180 C CA . LEU A 1 142 ? -7.064 4.776 5.418 1.00 96.38 142 LEU A CA 1
ATOM 1181 C C . LEU A 1 142 ? -6.270 4.520 6.701 1.00 96.38 142 LEU A C 1
ATOM 1183 O O . LEU A 1 142 ? -6.843 4.076 7.690 1.00 96.38 142 LEU A O 1
ATOM 1187 N N . TYR A 1 143 ? -4.991 4.888 6.736 1.00 95.94 143 TYR A N 1
ATOM 1188 C CA . TYR A 1 143 ? -4.165 4.820 7.941 1.00 95.94 143 TYR A CA 1
ATOM 1189 C C . TYR A 1 143 ? -4.811 5.527 9.138 1.00 95.94 143 TYR A C 1
ATOM 1191 O O . TYR A 1 143 ? -4.945 4.933 10.208 1.00 95.94 143 TYR A O 1
ATOM 1199 N N . PHE A 1 144 ? -5.289 6.760 8.957 1.00 95.25 144 PHE A N 1
ATOM 1200 C CA . PHE A 1 144 ? -5.950 7.508 10.025 1.00 95.25 144 PHE A CA 1
ATOM 1201 C C . PHE A 1 144 ? -7.270 6.879 10.477 1.00 95.25 144 PHE A C 1
ATOM 1203 O O . PHE A 1 144 ? -7.640 7.058 11.633 1.00 95.25 144 PHE A O 1
ATOM 1210 N N . ALA A 1 145 ? -7.974 6.132 9.621 1.00 95.69 145 ALA A N 1
ATOM 1211 C CA . ALA A 1 145 ? -9.174 5.393 10.019 1.00 95.69 145 ALA A CA 1
ATOM 1212 C C . ALA A 1 145 ? -8.863 4.214 10.963 1.00 95.69 145 ALA A C 1
ATOM 1214 O O . ALA A 1 145 ? -9.732 3.804 11.734 1.00 95.69 145 ALA A O 1
ATOM 1215 N N . TRP A 1 146 ? -7.631 3.698 10.938 1.00 94.94 146 TRP A N 1
ATOM 1216 C CA . TRP A 1 146 ? -7.172 2.608 11.807 1.00 94.94 146 TRP A CA 1
A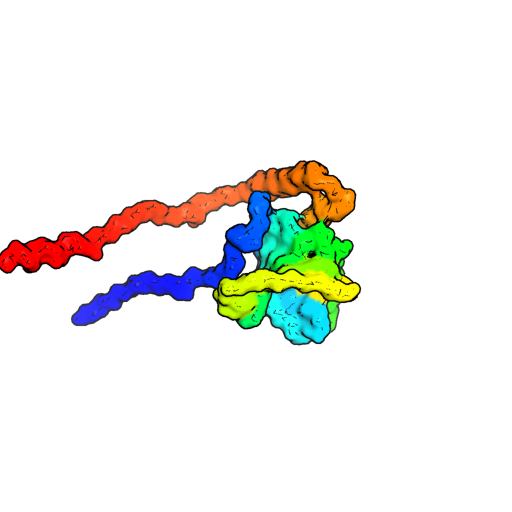TOM 1217 C C . TRP A 1 146 ? -6.370 3.078 13.023 1.00 94.94 146 TRP A C 1
ATOM 1219 O O . TRP A 1 146 ? -6.326 2.375 14.032 1.00 94.94 146 TRP A O 1
ATOM 1229 N N . LYS A 1 147 ? -5.724 4.243 12.940 1.00 93.75 147 LYS A N 1
ATOM 1230 C CA . LYS A 1 147 ? -4.867 4.771 14.003 1.00 93.75 147 LYS A CA 1
ATOM 1231 C C . LYS A 1 147 ? -5.682 5.224 15.217 1.00 93.75 147 LYS A C 1
ATOM 1233 O O . LYS A 1 147 ? -6.532 6.101 15.088 1.00 93.75 147 LYS A O 1
ATOM 1238 N N . ASP A 1 148 ? -5.358 4.672 16.388 1.00 88.75 148 ASP A N 1
ATOM 1239 C CA . ASP A 1 148 ? -5.845 5.098 17.711 1.00 88.75 148 ASP A CA 1
ATOM 1240 C C . ASP A 1 148 ? -7.380 5.230 17.820 1.00 88.75 148 ASP A C 1
ATOM 1242 O O . ASP A 1 148 ? -7.895 6.087 18.537 1.00 88.75 148 ASP A O 1
ATOM 1246 N N . LYS A 1 149 ? -8.121 4.381 17.095 1.00 90.75 149 LYS A N 1
ATOM 1247 C CA . LYS A 1 149 ? -9.591 4.381 17.043 1.00 90.75 149 LYS A CA 1
ATOM 1248 C C . LYS A 1 149 ? -10.183 3.092 17.580 1.00 90.75 149 LYS A C 1
ATOM 1250 O O . LYS A 1 149 ? -9.584 2.019 17.496 1.00 90.75 149 LYS A O 1
ATOM 1255 N N . THR A 1 150 ? -11.395 3.199 18.111 1.00 94.44 150 THR A N 1
ATOM 1256 C CA . THR A 1 150 ? -12.196 2.025 18.459 1.00 94.44 150 THR A CA 1
ATOM 1257 C C . THR A 1 150 ? -12.723 1.340 17.200 1.00 94.44 150 THR A C 1
ATOM 1259 O O . THR A 1 150 ? -12.869 1.959 16.145 1.00 94.44 150 THR A O 1
ATOM 1262 N N . TYR A 1 151 ? -13.071 0.057 17.314 1.00 92.06 151 TYR A N 1
ATOM 1263 C CA . TYR A 1 151 ? -13.606 -0.711 16.188 1.00 92.06 151 TYR A CA 1
ATOM 1264 C C . TYR A 1 151 ? -14.820 -0.027 15.535 1.00 92.06 151 TYR A C 1
ATOM 1266 O O . TYR A 1 151 ? -14.858 0.115 14.316 1.00 92.06 151 TYR A O 1
ATOM 1274 N N . THR A 1 152 ? -15.778 0.460 16.330 1.00 94.75 152 THR A N 1
ATOM 1275 C CA . THR A 1 152 ? -16.999 1.112 15.826 1.00 94.75 152 THR A CA 1
ATOM 1276 C C . THR A 1 152 ? -16.699 2.400 15.056 1.00 94.75 152 THR A C 1
ATOM 1278 O O . THR A 1 152 ? -17.294 2.653 14.005 1.00 94.75 152 THR A O 1
ATOM 1281 N N . GLU A 1 153 ? -15.755 3.209 15.541 1.00 95.88 153 GLU A N 1
ATOM 1282 C CA . GLU A 1 153 ? -15.323 4.429 14.853 1.00 95.88 153 GLU A CA 1
ATOM 1283 C C . GLU A 1 153 ? -14.624 4.100 13.536 1.00 95.88 153 GLU A C 1
ATOM 1285 O O . GLU A 1 153 ? -14.935 4.710 12.514 1.00 95.88 153 GLU A O 1
ATOM 1290 N N . THR A 1 154 ? -13.729 3.105 13.536 1.00 95.12 154 THR A N 1
ATOM 1291 C CA . THR A 1 154 ? -13.069 2.621 12.320 1.00 95.12 154 THR A CA 1
ATOM 1292 C C . THR A 1 154 ? -14.097 2.153 11.295 1.00 95.12 154 THR A C 1
ATOM 1294 O O . THR A 1 154 ? -14.051 2.612 10.158 1.00 95.12 154 THR A O 1
ATOM 1297 N N . GLN A 1 155 ? -15.070 1.321 11.681 1.00 94.56 155 GLN A N 1
ATOM 1298 C CA . GLN A 1 155 ? -16.109 0.844 10.758 1.00 94.56 155 GLN A CA 1
ATOM 1299 C C . GLN A 1 155 ? -16.935 1.991 10.169 1.00 94.56 155 GLN A C 1
ATOM 1301 O O . GLN A 1 155 ? -17.180 2.020 8.965 1.00 94.56 155 GLN A O 1
ATOM 1306 N N . THR A 1 156 ? -17.298 2.978 10.990 1.00 95.81 156 THR A N 1
ATOM 1307 C CA . THR A 1 156 ? -18.035 4.163 10.527 1.00 95.81 156 THR A CA 1
ATOM 1308 C C . THR A 1 156 ? -17.214 4.959 9.507 1.00 95.81 156 THR A C 1
ATOM 1310 O O . THR A 1 156 ? -17.713 5.321 8.442 1.00 95.81 156 THR A O 1
ATOM 1313 N N . MET A 1 157 ? -15.924 5.178 9.782 1.00 95.94 157 MET A N 1
ATOM 1314 C CA . MET A 1 157 ? -15.030 5.890 8.866 1.00 95.94 157 MET A CA 1
ATOM 1315 C C . MET A 1 157 ? -14.791 5.126 7.564 1.00 95.94 157 MET A C 1
ATOM 1317 O O . MET A 1 157 ? -14.837 5.726 6.491 1.00 95.94 157 MET A O 1
ATOM 1321 N N . LEU A 1 158 ? -14.561 3.813 7.632 1.00 95.56 158 LEU A N 1
ATOM 1322 C CA . LEU A 1 158 ? -14.369 2.975 6.449 1.00 95.56 158 LEU A CA 1
ATOM 1323 C C . LEU A 1 158 ? -15.639 2.906 5.595 1.00 95.56 158 LEU A C 1
ATOM 1325 O O . LEU A 1 158 ? -15.539 2.985 4.370 1.00 95.56 158 LEU A O 1
ATOM 1329 N N . ALA A 1 159 ? -16.823 2.839 6.212 1.00 95.06 159 ALA A N 1
ATOM 1330 C CA . ALA A 1 159 ? -18.100 2.891 5.505 1.00 95.06 159 ALA A CA 1
ATOM 1331 C C . ALA A 1 159 ? -18.262 4.213 4.738 1.00 95.06 159 ALA A C 1
ATOM 1333 O O . ALA A 1 159 ? -18.607 4.208 3.556 1.00 95.06 159 ALA A O 1
ATOM 1334 N N . ASP A 1 160 ? -17.924 5.341 5.361 1.00 96.25 160 ASP A N 1
ATOM 1335 C CA . ASP A 1 160 ? -17.954 6.652 4.713 1.00 96.25 160 ASP A CA 1
ATOM 1336 C C . ASP A 1 160 ? -16.935 6.774 3.569 1.00 96.25 160 ASP A C 1
ATOM 1338 O O . ASP A 1 160 ? -17.247 7.309 2.502 1.00 96.25 160 ASP A O 1
ATOM 1342 N N . ILE A 1 161 ? -15.702 6.293 3.766 1.00 95.62 161 ILE A N 1
ATOM 1343 C CA . ILE A 1 161 ? -14.655 6.275 2.727 1.00 95.62 161 ILE A CA 1
ATOM 1344 C C . ILE A 1 161 ? -15.106 5.420 1.535 1.00 95.62 161 ILE A C 1
ATOM 1346 O O . ILE A 1 161 ? -14.963 5.842 0.383 1.00 95.62 161 ILE A O 1
ATOM 1350 N N . THR A 1 162 ? -15.694 4.257 1.815 1.00 95.06 162 THR A N 1
ATOM 1351 C CA . THR A 1 162 ? -16.233 3.326 0.817 1.00 95.06 162 THR A CA 1
ATOM 1352 C C . THR A 1 162 ? -17.389 3.947 0.050 1.00 95.06 162 THR A C 1
ATOM 1354 O O . THR A 1 162 ? -17.368 3.962 -1.178 1.00 95.06 162 THR A O 1
ATOM 1357 N N . LYS A 1 163 ? -18.352 4.552 0.750 1.00 94.88 163 LYS A N 1
ATOM 1358 C CA . LYS A 1 163 ? -19.494 5.231 0.134 1.00 94.88 163 LYS A CA 1
ATOM 1359 C C . LYS A 1 163 ? -19.050 6.359 -0.796 1.00 94.88 163 LYS A C 1
ATOM 1361 O O . LYS A 1 163 ? -19.554 6.463 -1.911 1.00 94.88 163 LYS A O 1
ATOM 1366 N N . ARG A 1 164 ? -18.085 7.186 -0.369 1.00 93.44 164 ARG A N 1
ATOM 1367 C CA . ARG A 1 164 ? -17.521 8.252 -1.219 1.00 93.44 164 ARG A CA 1
ATOM 1368 C C . ARG A 1 164 ? -16.836 7.687 -2.458 1.00 93.44 164 ARG A C 1
ATOM 1370 O O . ARG A 1 164 ? -17.005 8.236 -3.539 1.00 93.44 164 ARG A O 1
ATOM 1377 N N . HIS A 1 165 ? -16.085 6.598 -2.309 1.00 91.44 165 HIS A N 1
ATOM 1378 C CA . HIS A 1 165 ? -15.441 5.942 -3.441 1.00 91.44 165 HIS A CA 1
ATOM 1379 C C . HIS A 1 165 ? -16.464 5.393 -4.441 1.00 91.44 165 HIS A C 1
ATOM 1381 O O . HIS A 1 165 ? -16.376 5.700 -5.624 1.00 91.44 165 HIS A O 1
ATOM 1387 N N . GLN A 1 166 ? -17.466 4.656 -3.962 1.00 91.00 166 GLN A N 1
ATOM 1388 C CA . GLN A 1 166 ? -18.525 4.084 -4.795 1.00 91.00 166 GLN A CA 1
ATOM 1389 C C . GLN A 1 166 ? -19.334 5.154 -5.528 1.00 91.00 166 GLN A C 1
ATOM 1391 O O . GLN A 1 166 ? -19.639 4.982 -6.702 1.00 91.00 166 GLN A O 1
ATOM 1396 N N . ALA A 1 167 ? -19.623 6.283 -4.876 1.00 91.50 167 ALA A N 1
ATOM 1397 C CA . ALA A 1 167 ? -20.307 7.408 -5.511 1.00 91.50 167 ALA A CA 1
ATOM 1398 C C . ALA A 1 167 ? -19.497 8.049 -6.657 1.00 91.50 167 ALA A C 1
ATOM 1400 O O . ALA A 1 167 ? -20.083 8.679 -7.533 1.00 91.50 167 ALA A O 1
ATOM 1401 N N . GLY A 1 168 ? -18.167 7.904 -6.649 1.00 87.50 168 GLY A N 1
ATOM 1402 C CA . GLY A 1 168 ? -17.283 8.387 -7.712 1.00 87.50 168 GLY A CA 1
ATOM 1403 C C . GLY A 1 168 ? -17.076 7.397 -8.862 1.00 87.50 168 GLY A C 1
ATOM 1404 O O . GLY A 1 168 ? -16.545 7.786 -9.902 1.00 87.50 168 GLY A O 1
ATOM 1405 N N . ILE A 1 169 ? -17.479 6.132 -8.705 1.00 86.00 169 ILE A N 1
ATOM 1406 C CA . ILE A 1 169 ? -17.359 5.123 -9.761 1.00 86.00 169 ILE A CA 1
ATOM 1407 C C . ILE A 1 169 ? -18.517 5.301 -10.746 1.00 86.00 169 ILE A C 1
ATOM 1409 O O . ILE A 1 169 ? -19.687 5.217 -10.379 1.00 86.00 169 ILE A O 1
ATOM 1413 N N . THR A 1 170 ? -18.187 5.508 -12.020 1.00 82.38 170 THR A N 1
ATOM 1414 C CA . THR A 1 170 ? -19.169 5.529 -13.108 1.00 82.38 170 THR A CA 1
ATOM 1415 C C . THR A 1 170 ? -19.171 4.192 -13.838 1.00 82.38 170 THR A C 1
ATOM 1417 O O . THR A 1 170 ? -18.125 3.583 -14.063 1.00 82.38 170 THR A O 1
ATOM 1420 N N . PHE A 1 171 ? -20.361 3.710 -14.191 1.00 78.75 171 PHE A N 1
ATOM 1421 C CA . PHE A 1 171 ? -20.496 2.479 -14.958 1.00 78.75 171 PHE A CA 1
ATOM 1422 C C . PHE A 1 171 ? -20.172 2.741 -16.431 1.00 78.75 171 PHE A C 1
ATOM 1424 O O . PHE A 1 171 ? -20.823 3.561 -17.078 1.00 78.75 171 PHE A O 1
ATOM 1431 N N . ASN A 1 172 ? -19.188 2.026 -16.975 1.00 7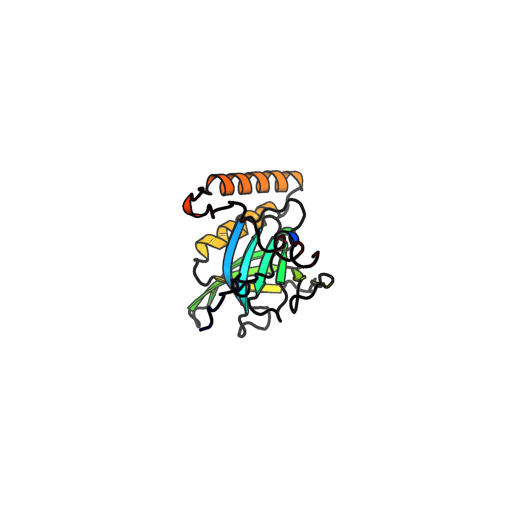5.06 172 ASN A N 1
ATOM 1432 C CA . ASN A 1 172 ? -18.878 2.079 -18.397 1.00 75.06 172 ASN A CA 1
ATOM 1433 C C . ASN A 1 172 ? -19.639 0.970 -19.137 1.00 75.06 172 ASN A C 1
ATOM 1435 O O . ASN A 1 172 ? -19.337 -0.210 -18.977 1.00 75.06 172 ASN A O 1
ATOM 1439 N N . MET A 1 173 ? -20.600 1.347 -19.986 1.00 75.50 173 MET A N 1
ATOM 1440 C CA . MET A 1 173 ? -21.380 0.394 -20.789 1.00 75.50 173 MET A CA 1
ATOM 1441 C C . MET A 1 173 ? -20.517 -0.456 -21.733 1.00 75.50 173 MET A C 1
ATOM 1443 O O . MET A 1 173 ? -20.901 -1.573 -22.058 1.00 75.50 173 MET A O 1
ATOM 1447 N N . GLY A 1 174 ? -19.339 0.033 -22.136 1.00 76.44 174 GLY A N 1
ATOM 1448 C CA . GLY A 1 174 ? -18.388 -0.717 -22.959 1.00 76.44 174 GLY A CA 1
ATOM 1449 C C . GLY A 1 174 ? -17.639 -1.828 -22.215 1.00 76.44 174 GLY A C 1
ATOM 1450 O O . GLY A 1 174 ? -16.893 -2.565 -22.848 1.00 76.44 174 GLY A O 1
ATOM 1451 N N . TRP A 1 175 ? -17.808 -1.953 -20.893 1.00 69.31 175 TRP A N 1
ATOM 1452 C CA . TRP A 1 175 ? -17.285 -3.078 -20.103 1.00 69.31 175 TRP A CA 1
ATOM 1453 C C . TRP A 1 175 ? -18.241 -4.273 -20.054 1.00 69.31 175 TRP A C 1
ATOM 1455 O O . TRP A 1 175 ? -17.877 -5.316 -19.515 1.00 69.31 175 TRP A O 1
ATOM 1465 N N . ILE A 1 176 ? -19.457 -4.137 -20.596 1.00 76.88 176 ILE A N 1
ATOM 1466 C CA . ILE A 1 176 ? -20.360 -5.271 -20.775 1.00 76.88 176 ILE A CA 1
ATOM 1467 C C . ILE A 1 176 ? -19.808 -6.108 -21.929 1.00 76.88 176 ILE A C 1
ATOM 1469 O O . ILE A 1 176 ? -20.031 -5.804 -23.100 1.00 76.88 176 ILE A O 1
ATOM 1473 N N . GLU A 1 177 ? -19.060 -7.153 -21.594 1.00 71.19 177 GLU A N 1
ATOM 1474 C CA . GLU A 1 177 ? -18.796 -8.240 -22.531 1.00 71.19 177 GLU A CA 1
ATOM 1475 C C . GLU A 1 177 ? -20.100 -9.007 -22.786 1.00 71.19 177 GLU A C 1
ATOM 1477 O O . GLU A 1 177 ? -20.990 -9.046 -21.930 1.00 71.19 177 GLU A O 1
ATOM 1482 N N . ASP A 1 178 ? -20.236 -9.593 -23.976 1.00 67.56 178 ASP A N 1
ATOM 1483 C CA . ASP A 1 178 ? -21.381 -10.442 -24.283 1.00 67.56 178 ASP A CA 1
ATOM 1484 C C . ASP A 1 178 ? -21.361 -11.665 -23.354 1.00 67.56 178 ASP A C 1
ATOM 1486 O O . ASP A 1 178 ? -20.588 -12.602 -23.541 1.00 67.56 178 ASP A O 1
ATOM 1490 N N . LEU A 1 179 ? -22.202 -11.623 -22.318 1.00 63.94 179 LEU A N 1
ATOM 1491 C CA . LEU A 1 179 ? -22.428 -12.720 -21.377 1.00 63.94 179 LEU A CA 1
ATOM 1492 C C . LEU A 1 179 ? -23.365 -13.785 -21.964 1.00 63.94 179 LEU A C 1
ATOM 1494 O O . LEU A 1 179 ? -23.835 -14.651 -21.220 1.00 63.94 179 LEU A O 1
ATOM 1498 N N . SER A 1 180 ? -23.689 -13.716 -23.262 1.00 74.94 180 SER A N 1
ATOM 1499 C CA . SER A 1 180 ? -24.485 -14.752 -23.900 1.00 74.94 180 SER A CA 1
ATOM 1500 C C . SER A 1 180 ? -23.813 -16.112 -23.728 1.00 74.94 180 SER A C 1
ATOM 1502 O O . SER A 1 180 ? -22.609 -16.306 -23.915 1.00 74.94 180 SER A O 1
ATOM 1504 N N . GLU A 1 181 ? -24.618 -17.081 -23.306 1.00 69.88 181 GLU A N 1
ATOM 1505 C CA . GLU A 1 181 ? -24.165 -18.449 -23.149 1.00 69.88 181 GLU A CA 1
ATOM 1506 C C . GLU A 1 181 ? -23.807 -19.008 -24.531 1.00 69.88 181 GLU A C 1
ATOM 1508 O O . GLU A 1 181 ? -24.675 -19.256 -25.372 1.00 69.88 181 GLU A O 1
ATOM 1513 N N . GLN A 1 182 ? -22.519 -19.245 -24.780 1.00 68.88 182 GLN A N 1
ATOM 1514 C CA . GLN A 1 182 ? -22.113 -20.057 -25.920 1.00 68.88 182 GLN A CA 1
ATOM 1515 C C . GLN A 1 182 ? -22.472 -21.517 -25.640 1.00 68.88 182 GLN A C 1
ATOM 1517 O O . GLN A 1 182 ? -21.736 -22.253 -24.976 1.00 68.88 182 GLN A O 1
ATOM 1522 N N . VAL A 1 183 ? -23.612 -21.953 -26.180 1.00 70.00 183 VAL A N 1
ATOM 1523 C CA . VAL A 1 183 ? -24.014 -23.361 -26.162 1.00 70.00 183 VAL A CA 1
ATOM 1524 C C . VAL A 1 183 ? -22.981 -24.172 -26.948 1.00 70.00 183 VAL A C 1
ATOM 1526 O O . VAL A 1 183 ? -22.988 -24.222 -28.179 1.00 70.00 183 VAL A O 1
ATOM 1529 N N . ASN A 1 184 ? -22.085 -24.849 -26.233 1.00 62.44 184 ASN A N 1
ATOM 1530 C CA . ASN A 1 184 ? -21.121 -25.776 -26.815 1.00 62.44 184 ASN A CA 1
ATOM 1531 C C . ASN A 1 184 ? -21.840 -27.050 -27.303 1.00 62.44 184 ASN A C 1
ATOM 1533 O O . ASN A 1 184 ? -21.808 -28.094 -26.655 1.00 62.44 184 ASN A O 1
ATOM 1537 N N . LEU A 1 185 ? -22.483 -26.995 -28.476 1.00 62.56 185 LEU A N 1
ATOM 1538 C CA . LEU A 1 185 ? -23.171 -28.146 -29.093 1.00 62.56 185 LEU A CA 1
ATOM 1539 C C . LEU A 1 185 ? -22.213 -29.260 -29.581 1.00 62.56 185 LEU A C 1
ATOM 1541 O O . LEU A 1 185 ? -22.646 -30.313 -30.060 1.00 62.56 185 LEU A O 1
ATOM 1545 N N . LEU A 1 186 ? -20.901 -29.088 -29.421 1.00 55.69 186 LEU A N 1
ATOM 1546 C CA . LEU A 1 186 ? -19.866 -30.031 -29.843 1.00 55.69 186 LEU A CA 1
ATOM 1547 C C . LEU A 1 186 ? -19.619 -31.142 -28.808 1.00 55.69 186 LEU A C 1
ATOM 1549 O O . LEU A 1 186 ? -18.519 -31.270 -28.280 1.00 55.69 186 LEU A O 1
ATOM 1553 N N . ARG A 1 187 ? -20.617 -31.996 -28.537 1.00 49.38 187 ARG A N 1
ATOM 1554 C CA . ARG A 1 187 ? -20.349 -33.357 -27.998 1.00 49.38 187 ARG A CA 1
ATOM 1555 C C . ARG A 1 187 ? -21.476 -34.385 -28.108 1.00 49.38 187 ARG A C 1
ATOM 1557 O O . ARG A 1 187 ? -21.241 -35.551 -27.805 1.00 49.38 187 ARG A O 1
ATOM 1564 N N . TRP A 1 188 ? -22.655 -34.017 -28.608 1.00 45.38 188 TRP A N 1
ATOM 1565 C CA . TRP A 1 188 ? -23.791 -34.949 -28.687 1.00 45.38 188 TRP A CA 1
ATOM 1566 C C . TRP A 1 188 ? -23.977 -35.642 -30.041 1.00 45.38 188 TRP A C 1
ATOM 1568 O O . TRP A 1 188 ? -24.779 -36.569 -30.141 1.00 45.38 188 TRP A O 1
ATOM 1578 N N . ARG A 1 189 ? -23.220 -35.260 -31.081 1.00 46.03 189 ARG A N 1
ATOM 1579 C CA . ARG A 1 189 ? -23.374 -35.864 -32.417 1.00 46.03 189 ARG A CA 1
ATOM 1580 C C . ARG A 1 189 ? -22.563 -37.150 -32.630 1.00 46.03 189 ARG A C 1
ATOM 1582 O O . ARG A 1 189 ? -22.947 -37.952 -33.459 1.00 46.03 189 ARG A O 1
ATOM 1589 N N . LYS A 1 190 ? -21.524 -37.422 -31.826 1.00 44.12 190 LYS A N 1
ATOM 1590 C CA . LYS A 1 190 ? -20.664 -38.620 -31.984 1.00 44.12 190 LYS A CA 1
ATOM 1591 C C . LYS A 1 190 ? -21.100 -39.878 -31.214 1.00 44.12 190 LYS A C 1
ATOM 1593 O O . LYS A 1 190 ? -20.423 -40.892 -31.310 1.00 44.12 190 LYS A O 1
ATOM 1598 N N . ARG A 1 191 ? -22.203 -39.846 -30.451 1.00 46.69 191 ARG A N 1
ATOM 1599 C CA . ARG A 1 191 ? -22.749 -41.049 -29.778 1.00 46.69 191 ARG A CA 1
ATOM 1600 C C . ARG A 1 191 ? -23.902 -41.726 -30.520 1.00 46.69 191 ARG A C 1
ATOM 1602 O O . ARG A 1 191 ? -24.283 -42.818 -30.120 1.00 46.69 191 ARG A O 1
ATOM 1609 N N . ARG A 1 192 ? -24.452 -41.112 -31.574 1.00 47.03 192 ARG A N 1
ATOM 1610 C CA . ARG A 1 192 ? -25.528 -41.724 -32.373 1.00 47.03 192 ARG A CA 1
ATOM 1611 C C . ARG A 1 192 ? -25.033 -42.537 -33.570 1.00 47.03 192 ARG A C 1
ATOM 1613 O O . ARG A 1 192 ? -25.761 -43.413 -34.008 1.00 47.03 192 ARG A O 1
ATOM 1620 N N . ASP A 1 193 ? -23.791 -42.333 -34.003 1.00 51.50 193 ASP A N 1
ATOM 1621 C CA . ASP A 1 193 ? -23.242 -43.018 -35.183 1.00 51.50 193 ASP A CA 1
ATOM 1622 C C . ASP A 1 193 ? -22.505 -44.336 -34.849 1.00 51.50 193 ASP A C 1
ATOM 1624 O O . ASP A 1 193 ? -21.983 -44.984 -35.745 1.00 51.50 193 ASP A O 1
ATOM 1628 N N . ASN A 1 194 ? -22.483 -44.759 -33.574 1.00 49.78 194 ASN A N 1
ATOM 1629 C CA . ASN A 1 194 ? -21.908 -46.044 -33.123 1.00 49.78 194 ASN A CA 1
ATOM 1630 C C . ASN A 1 194 ? -22.976 -47.032 -32.599 1.00 49.78 194 ASN A C 1
ATOM 1632 O O . ASN A 1 194 ? -22.662 -47.942 -31.834 1.00 49.78 194 ASN A O 1
ATOM 1636 N N . LEU A 1 195 ? -24.242 -46.828 -32.969 1.00 49.69 195 LEU A N 1
ATOM 1637 C CA . LEU A 1 195 ? -25.359 -47.747 -32.719 1.00 49.69 195 LEU A CA 1
ATOM 1638 C C . LEU A 1 195 ? -26.098 -48.001 -34.044 1.00 49.69 195 LEU A C 1
ATOM 1640 O O . LEU A 1 195 ? -27.267 -47.648 -34.191 1.00 49.69 195 LEU A O 1
ATOM 1644 N N . GLN A 1 196 ? -25.382 -48.570 -35.014 1.00 40.44 196 GLN A N 1
ATOM 1645 C CA . GLN A 1 196 ? -25.930 -49.351 -36.126 1.00 40.44 196 GLN A CA 1
ATOM 1646 C C . GLN A 1 196 ? -25.037 -50.566 -36.348 1.00 40.44 196 GLN A C 1
ATOM 1648 O O . GLN A 1 196 ? -23.801 -50.395 -36.252 1.00 40.44 196 GLN A O 1
#

Organism: Salpingoeca rosetta (strain ATCC 50818 / BSB-021) (NCBI:txid946362)

Sequence (196 aa):
MAFLDRVPDHRNLRTQRFSLLLLPHDDVYFEDYSANMYRPGHEQEPIEGRIKVCASCLVFDPKDYNHPIYSFPHKDIQDYTSWVDSRHNISGFKLTTKHYTKMKEANLVRPWQNERPSTPQTFAFSPTFAGCHELLPRLQQLYFAWKDKTYTETQTMLADITKRHQAGITFNMGWIEDLSEQVNLLRWRKRRDNLQ

Nearest PDB structures (foldseek):
  7xti-assembly1_j  TM=4.648E-01  e=1.119E-02  Komagataella phaffii
  4kho-assembly1_A  TM=4.540E-01  e=1.567E-02  Thermochaetoides thermophila DSM 1495
  7xsx-assembly1_j  TM=4.265E-01  e=1.658E-02  Komagataella phaffii
  7xtd-assembly1_j  TM=4.406E-01  e=2.074E-02  Komagataella phaffii
  8xgc-assembly1_L  TM=4.628E-01  e=3.844E-02  Saccharomyces cerevisiae